Protein AF-A0A960XDC8-F1 (afdb_monomer)

Solvent-accessible surface area (backbone atoms only — not comparable to full-atom values): 13871 Å² total; per-residue (Å²): 135,48,80,51,28,36,31,81,52,97,73,32,36,38,40,36,30,74,63,72,7,51,26,44,49,61,55,52,46,96,77,74,38,64,46,63,70,54,50,52,53,30,51,76,70,75,43,71,51,66,46,49,52,28,21,52,54,41,16,50,57,20,8,63,24,40,80,65,72,31,38,77,59,70,96,60,79,81,59,72,50,31,42,71,43,93,60,97,61,42,81,52,66,44,45,34,33,42,70,54,60,67,77,67,45,57,63,44,65,75,66,34,52,43,61,28,37,32,39,38,25,83,44,72,44,52,71,68,58,50,50,54,51,40,67,76,44,50,53,44,78,46,52,64,28,38,27,30,49,43,80,90,46,55,70,58,48,38,51,51,27,69,73,31,56,47,50,36,25,35,60,88,68,90,79,74,55,29,60,28,32,48,42,36,46,61,65,42,78,83,72,94,73,70,98,40,52,62,31,38,27,55,87,81,49,56,68,70,39,39,40,48,27,53,49,52,26,59,76,71,70,48,53,49,35,46,55,54,91,70,77,84,48,73,52,34,9,74,26,40,47,69,66,62,72,72,53,73,68,42,77,107

Sequence (252 aa):
MRPLALADYPGGVLIQFDNGGFACCHPWPQFGQAPLDEQIACLKKGKLTPLLIRSLACAKIDGEAREKDQWLFKGKRLPKSYTLLETLDIEVEGDIKVKGDLQAINSFIKASRATKIRIDCNFSTSEQTLTTFLEQHQGNPKIAYIEDPIPYNSEKWLSLQQKYRIPFAVDWALGDAAPYRIVKPAREAIPMHSNQHLVVTHSLEHPLGRAFAAYEALKYGITDVGLSGLTLEPGTGLGFDETLSQLTWRPL

Foldseek 3Di:
DAWWWWFDDVQWIWTADPLRFIFTQHDDVVLPTDGRVVCVVCSVVVHHDLLNVLRVVRRVQQSVFVVVFHALCVVHDFFDAAAEDPDLDQADEEHYEYEDDLVVVLVSLVRHNYQAYEYEDVQVADPVSVLVSLVSQQLPNNYQAYENRHPDDLVVQLVSCVVRVHFYEYESDDDDSGLEYEDESSNDADDLDDSHQYEQEHPPTDLSSLLSSRSSCVVSVRNHYNSHPRDQADTTRSHCPVVVVPTDIDTD

Secondary structure (DSSP, 8-state):
--EEEEEEETTEEEEEETTS-EEEE---GGGTPPPHHHHHHHHHTT---HHHHHHHHHHHHHHHHHTTT-BTTTT--PPPBPEEESS--TT--EEEEEES-HHHHHHHHHH--EEEEEEE-TT-S-HHHHHHHHHHTTT-TTEEEEES-SS--HHHHHHHHHHH---EEESSS--SSSSEEEE-TTTSPPPSS-SSEEEEE--S--HHHHHHHHHHHHHTT---EE-TT--PPPSSBTS-HHHHHTS-PEE-

Nearest PDB structures (foldseek):
  3caw-assembly1_A  TM=8.413E-01  e=4.149E-18  Bdellovibrio bacteriovorus HD100
  1bkh-assembly1_A  TM=7.179E-01  e=4.511E-09  Pseudomonas putida
  3i4k-assembly2_D  TM=7.004E-01  e=6.109E-09  Corynebacterium glutamicum
  3muc-assembly1_A  TM=6.855E-01  e=2.320E-08  Pseudomonas putida
  4u3c-assembly3_E  TM=5.443E-01  e=4.903E+00  Mycobacterium tuberculosis CDC1551

Radius of gyration: 19.39 Å; Cα contacts (8 Å, |Δi|>4): 505; chains: 1; bounding box: 49×32×53 Å

Structure (mmCIF, N/CA/C/O backbone):
data_AF-A0A960XDC8-F1
#
_entry.id   AF-A0A960XDC8-F1
#
loop_
_atom_site.group_PDB
_atom_site.id
_atom_site.type_symbol
_atom_site.label_atom_id
_atom_site.label_alt_id
_atom_site.label_comp_id
_atom_site.label_asym_id
_atom_site.label_entity_id
_atom_site.label_seq_id
_atom_site.pdbx_PDB_ins_code
_atom_site.Cartn_x
_atom_site.Cartn_y
_atom_site.Cartn_z
_atom_site.occupancy
_atom_site.B_iso_or_equiv
_atom_site.auth_seq_id
_atom_site.auth_comp_id
_atom_site.auth_asym_id
_atom_site.auth_atom_id
_atom_site.pdbx_PDB_model_num
ATOM 1 N N . MET A 1 1 ? 19.549 -8.652 -15.149 1.00 91.25 1 MET A N 1
ATOM 2 C CA . MET A 1 1 ? 18.485 -7.711 -15.531 1.00 91.25 1 MET A CA 1
ATOM 3 C C . MET A 1 1 ? 19.002 -6.314 -15.288 1.00 91.25 1 MET A C 1
ATOM 5 O O . MET A 1 1 ? 19.367 -6.002 -14.157 1.00 91.25 1 MET A O 1
ATOM 9 N N . ARG A 1 2 ? 19.154 -5.540 -16.358 1.00 94.50 2 ARG A N 1
ATOM 10 C CA . ARG A 1 2 ? 19.725 -4.192 -16.340 1.00 94.50 2 ARG A CA 1
ATOM 11 C C . ARG A 1 2 ? 18.631 -3.173 -16.659 1.00 94.50 2 ARG A C 1
ATOM 13 O O . ARG A 1 2 ? 17.835 -3.432 -17.561 1.00 94.50 2 ARG A O 1
ATOM 20 N N . PRO A 1 3 ? 18.571 -2.042 -15.941 1.00 97.00 3 PRO A N 1
ATOM 21 C CA . PRO A 1 3 ? 17.685 -0.946 -16.310 1.00 97.00 3 PRO A CA 1
ATOM 22 C C . PRO A 1 3 ? 18.174 -0.294 -17.614 1.00 97.00 3 PRO A C 1
ATOM 24 O O . PRO A 1 3 ? 19.378 -0.144 -17.818 1.00 97.00 3 PRO A O 1
ATOM 27 N N . LEU A 1 4 ? 17.242 0.070 -18.492 1.00 97.56 4 LEU A N 1
ATOM 28 C CA . LEU A 1 4 ? 17.505 0.648 -19.814 1.00 97.56 4 LEU A CA 1
ATOM 29 C C . LEU A 1 4 ? 17.107 2.121 -19.890 1.00 97.56 4 LEU A C 1
ATOM 31 O O . LEU A 1 4 ? 17.876 2.952 -20.371 1.00 97.56 4 LEU A O 1
ATOM 35 N N . ALA A 1 5 ? 15.902 2.436 -19.424 1.00 98.25 5 ALA A N 1
ATOM 36 C CA . ALA A 1 5 ? 15.324 3.762 -19.553 1.00 98.25 5 ALA A CA 1
ATOM 37 C C . ALA A 1 5 ? 14.395 4.083 -18.383 1.00 98.25 5 ALA A C 1
ATOM 39 O O . ALA A 1 5 ? 13.897 3.190 -17.690 1.00 98.25 5 ALA A O 1
ATOM 40 N N . LEU A 1 6 ? 14.167 5.378 -18.186 1.00 98.56 6 LEU A N 1
ATOM 41 C CA . LEU A 1 6 ? 13.252 5.929 -17.200 1.00 98.56 6 LEU A CA 1
ATOM 42 C C . LEU A 1 6 ? 12.152 6.734 -17.890 1.00 98.56 6 LEU A C 1
ATOM 44 O O . LEU A 1 6 ? 12.418 7.405 -18.884 1.00 98.56 6 LEU A O 1
ATOM 48 N N . ALA A 1 7 ? 10.951 6.716 -17.327 1.00 98.50 7 ALA A N 1
ATOM 49 C CA . ALA A 1 7 ? 9.892 7.664 -17.658 1.00 98.50 7 ALA A CA 1
ATOM 50 C C . ALA A 1 7 ? 9.428 8.340 -16.365 1.00 98.50 7 ALA A C 1
ATOM 52 O O . ALA A 1 7 ? 9.042 7.666 -15.406 1.00 98.50 7 ALA A O 1
ATOM 53 N N . ASP A 1 8 ? 9.527 9.665 -16.316 1.00 97.56 8 ASP A N 1
ATOM 54 C CA . ASP A 1 8 ? 9.184 10.444 -15.129 1.00 97.56 8 ASP A CA 1
ATOM 55 C C . ASP A 1 8 ? 7.660 10.596 -15.000 1.00 97.56 8 ASP A C 1
ATOM 57 O O . ASP A 1 8 ? 6.941 10.737 -15.989 1.00 97.56 8 ASP A O 1
ATOM 61 N N . TYR A 1 9 ? 7.163 10.594 -13.766 1.00 96.62 9 TYR A N 1
ATOM 62 C CA . TYR A 1 9 ? 5.781 10.942 -13.439 1.00 96.62 9 TYR A CA 1
ATOM 63 C C . TYR A 1 9 ? 5.741 11.642 -12.067 1.00 96.62 9 TYR A C 1
ATOM 65 O O . TYR A 1 9 ? 6.745 11.646 -11.348 1.00 96.62 9 TYR A O 1
ATOM 73 N N . PRO A 1 10 ? 4.615 12.257 -11.657 1.00 95.75 10 PRO A N 1
ATOM 74 C CA . PRO A 1 10 ? 4.546 12.954 -10.374 1.00 95.75 10 PRO A CA 1
ATOM 75 C C . PRO A 1 10 ? 4.980 12.073 -9.186 1.00 95.75 10 PRO A C 1
ATOM 77 O O . PRO A 1 10 ? 4.338 11.075 -8.862 1.00 95.75 10 PRO A O 1
ATOM 80 N N . GLY A 1 11 ? 6.085 12.456 -8.538 1.00 94.31 11 GLY A N 1
ATOM 81 C CA . GLY A 1 11 ? 6.633 11.801 -7.345 1.00 94.31 11 GLY A CA 1
ATOM 82 C C . GLY A 1 11 ? 7.493 10.552 -7.588 1.00 94.31 11 GLY A C 1
ATOM 83 O O . GLY A 1 11 ? 8.012 9.993 -6.625 1.00 94.31 11 GLY A O 1
ATOM 84 N N . GLY A 1 12 ? 7.696 10.103 -8.832 1.00 97.44 12 GLY A N 1
ATOM 85 C CA . GLY A 1 12 ? 8.501 8.906 -9.084 1.00 97.44 12 GLY A CA 1
ATOM 86 C C . GLY A 1 12 ? 8.921 8.696 -10.534 1.00 97.44 12 GLY A C 1
ATOM 87 O O . GLY A 1 12 ? 8.755 9.559 -11.392 1.00 97.44 12 GLY A O 1
ATOM 88 N N . VAL A 1 13 ? 9.480 7.515 -10.796 1.00 98.31 13 VAL A N 1
ATOM 89 C CA . VAL A 1 13 ? 9.867 7.074 -12.144 1.00 98.31 13 VAL A CA 1
ATOM 90 C C . VAL A 1 13 ? 9.366 5.668 -12.431 1.00 98.31 13 VAL A C 1
ATOM 92 O O . VAL A 1 13 ? 9.322 4.806 -11.544 1.00 98.31 13 VAL A O 1
ATOM 95 N N . LEU A 1 14 ? 8.976 5.432 -13.678 1.00 98.69 14 LEU A N 1
ATOM 96 C CA . LEU A 1 14 ? 8.910 4.091 -14.233 1.00 98.69 14 LEU A CA 1
ATOM 97 C C . LEU A 1 14 ? 10.286 3.707 -14.762 1.00 98.69 14 LEU A C 1
ATOM 99 O O . LEU A 1 14 ? 11.035 4.555 -15.242 1.00 98.69 14 LEU A O 1
ATOM 103 N N . ILE A 1 15 ? 10.612 2.426 -14.662 1.00 98.62 15 ILE A N 1
ATOM 104 C CA . ILE A 1 15 ? 11.892 1.862 -15.075 1.00 98.62 15 ILE A CA 1
ATOM 105 C C . ILE A 1 15 ? 11.601 0.750 -16.075 1.00 98.62 15 ILE A C 1
ATOM 107 O O . ILE A 1 15 ? 10.869 -0.185 -15.750 1.00 98.62 15 ILE A O 1
ATOM 111 N N . GLN A 1 16 ? 12.194 0.843 -17.261 1.00 98.56 16 GLN A N 1
ATOM 112 C CA . GLN A 1 16 ? 12.211 -0.226 -18.255 1.00 98.56 16 GLN A CA 1
ATOM 113 C C . GLN A 1 16 ? 13.488 -1.054 -18.087 1.00 98.56 16 GLN A C 1
ATOM 115 O O . GLN A 1 16 ? 14.575 -0.490 -17.946 1.00 98.56 16 GLN A O 1
ATOM 120 N N . PHE A 1 17 ? 13.374 -2.380 -18.126 1.00 98.25 17 PHE A N 1
ATOM 121 C CA . PHE A 1 17 ? 14.494 -3.313 -18.003 1.00 98.25 17 PHE A CA 1
ATOM 122 C C . PHE A 1 17 ? 14.736 -4.108 -19.292 1.00 98.25 17 PHE A C 1
ATOM 124 O O . PHE A 1 17 ? 13.864 -4.243 -20.147 1.00 98.25 17 PHE A O 1
ATOM 131 N N . ASP A 1 18 ? 15.944 -4.658 -19.423 1.00 97.00 18 ASP A N 1
ATOM 132 C CA . ASP A 1 18 ? 16.400 -5.394 -20.610 1.00 97.00 18 ASP A CA 1
ATOM 133 C C . ASP A 1 18 ? 15.689 -6.727 -20.881 1.00 97.00 18 ASP A C 1
ATOM 135 O O . ASP A 1 18 ? 15.787 -7.247 -21.987 1.00 97.00 18 ASP A O 1
ATOM 139 N N . ASN A 1 19 ? 14.925 -7.249 -19.921 1.00 97.06 19 ASN A N 1
ATOM 140 C CA . ASN A 1 19 ? 14.029 -8.392 -20.114 1.00 97.06 19 ASN A CA 1
ATOM 141 C C . ASN A 1 19 ? 12.634 -7.989 -20.638 1.00 97.06 19 ASN A C 1
ATOM 143 O O . ASN A 1 19 ? 11.715 -8.800 -20.590 1.00 97.06 19 ASN A O 1
ATOM 147 N N . GLY A 1 20 ? 12.441 -6.727 -21.034 1.00 97.38 20 GLY A N 1
ATOM 148 C CA . GLY A 1 20 ? 11.145 -6.186 -21.450 1.00 97.38 20 GLY A CA 1
ATOM 149 C C . GLY A 1 20 ? 10.196 -5.849 -20.296 1.00 97.38 20 GLY A C 1
ATOM 150 O O . GLY A 1 20 ? 9.093 -5.379 -20.549 1.00 97.38 20 GLY A O 1
ATOM 151 N N . GLY A 1 21 ? 10.604 -6.072 -19.044 1.00 98.44 21 GLY A N 1
ATOM 152 C CA . GLY A 1 21 ? 9.791 -5.782 -17.870 1.00 98.44 21 GLY A CA 1
ATOM 153 C C . GLY A 1 21 ? 9.827 -4.316 -17.451 1.00 98.44 21 GLY A C 1
ATOM 154 O O . GLY A 1 21 ? 10.843 -3.630 -17.594 1.00 98.44 21 GLY A O 1
ATOM 155 N N . PHE A 1 22 ? 8.728 -3.860 -16.860 1.00 98.69 22 PHE A N 1
ATOM 156 C CA . PHE A 1 22 ? 8.565 -2.518 -16.322 1.00 98.69 22 PHE A CA 1
ATOM 157 C C . PHE A 1 22 ? 8.324 -2.559 -14.818 1.00 98.69 22 PHE A C 1
ATOM 159 O O . PHE A 1 22 ? 7.708 -3.480 -14.281 1.00 98.69 22 PHE A O 1
ATOM 166 N N . ALA A 1 23 ? 8.776 -1.522 -14.122 1.00 98.44 23 ALA A N 1
ATOM 167 C CA . ALA A 1 23 ? 8.465 -1.342 -12.715 1.00 98.44 23 ALA A CA 1
ATOM 168 C C . ALA A 1 23 ? 8.315 0.123 -12.337 1.00 98.44 23 ALA A C 1
ATOM 170 O O . ALA A 1 23 ? 8.770 1.026 -13.030 1.00 98.44 23 ALA A O 1
ATOM 171 N N . CYS A 1 24 ? 7.700 0.334 -11.182 1.00 97.94 24 CYS A N 1
ATOM 172 C CA . CYS A 1 24 ? 7.528 1.635 -10.566 1.00 97.94 24 CYS A CA 1
ATOM 173 C C . CYS A 1 24 ? 8.519 1.822 -9.408 1.00 97.94 24 CYS A C 1
ATOM 175 O O . CYS A 1 24 ? 8.724 0.904 -8.610 1.00 97.94 24 CYS A O 1
ATOM 177 N N . CYS A 1 25 ? 9.093 3.019 -9.294 1.00 98.06 25 CYS A N 1
ATOM 178 C CA . CYS A 1 25 ? 9.860 3.483 -8.141 1.00 98.06 25 CYS A CA 1
ATOM 179 C C . CYS A 1 25 ? 9.283 4.829 -7.668 1.00 98.06 25 CYS A C 1
ATOM 181 O O . CYS A 1 25 ? 9.450 5.846 -8.340 1.00 98.06 25 CYS A O 1
ATOM 183 N N . HIS A 1 26 ? 8.594 4.822 -6.522 1.00 97.94 26 HIS A N 1
ATOM 184 C CA . HIS A 1 26 ? 7.962 5.996 -5.905 1.00 97.94 26 HIS A CA 1
ATOM 185 C C . HIS A 1 26 ? 8.403 6.113 -4.439 1.00 97.94 26 HIS A C 1
ATOM 187 O O . HIS A 1 26 ? 7.861 5.409 -3.583 1.00 97.94 26 HIS A O 1
ATOM 193 N N . PRO A 1 27 ? 9.433 6.912 -4.129 1.00 97.19 27 PRO A N 1
ATOM 194 C CA . PRO A 1 27 ? 9.908 7.051 -2.762 1.00 97.19 27 PRO A CA 1
ATOM 195 C C . PRO A 1 27 ? 9.039 8.010 -1.945 1.00 97.19 27 PRO A C 1
ATOM 197 O O . PRO A 1 27 ? 8.526 9.002 -2.454 1.00 97.19 27 PRO A O 1
ATOM 200 N N . TRP A 1 28 ? 8.987 7.765 -0.639 1.00 94.38 28 TRP A N 1
ATOM 201 C CA . TRP A 1 28 ? 8.399 8.644 0.365 1.00 94.38 28 TRP A CA 1
ATOM 202 C C . TRP A 1 28 ? 9.435 9.041 1.428 1.00 94.38 28 TRP A C 1
ATOM 204 O O . TRP A 1 28 ? 9.545 8.382 2.471 1.00 94.38 28 TRP A O 1
ATOM 214 N N . PRO A 1 29 ? 10.223 10.108 1.192 1.00 94.56 29 PRO A N 1
ATOM 215 C CA . PRO A 1 29 ? 11.313 10.499 2.086 1.00 94.56 29 PRO A CA 1
ATOM 216 C C . PRO A 1 29 ? 10.875 10.869 3.499 1.00 94.56 29 PRO A C 1
ATOM 218 O O . PRO A 1 29 ? 11.615 10.627 4.450 1.00 94.56 29 PRO A O 1
ATOM 221 N N . GLN A 1 30 ? 9.653 11.381 3.666 1.00 89.12 30 GLN A N 1
ATOM 222 C CA . GLN A 1 30 ? 9.106 11.710 4.984 1.00 89.12 30 GLN A CA 1
ATOM 223 C C . GLN A 1 30 ? 8.950 10.488 5.904 1.00 89.12 30 GLN A C 1
ATOM 225 O O . GLN A 1 30 ? 8.806 10.650 7.110 1.00 89.12 30 GLN A O 1
ATOM 230 N N . PHE A 1 31 ? 9.012 9.275 5.348 1.00 86.06 31 PHE A N 1
ATOM 231 C CA . PHE A 1 31 ? 9.011 8.020 6.098 1.00 86.06 31 PHE A CA 1
ATOM 232 C C . PHE A 1 31 ? 10.380 7.315 6.071 1.00 86.06 31 PHE A C 1
ATOM 234 O O . PHE A 1 31 ? 10.468 6.102 6.249 1.00 86.06 31 PHE A O 1
ATOM 241 N N . GLY A 1 32 ? 11.462 8.061 5.819 1.00 89.88 32 GLY A N 1
ATOM 242 C CA . GLY A 1 32 ? 12.842 7.571 5.907 1.00 89.88 32 GLY A CA 1
ATOM 243 C C . GLY A 1 32 ? 13.365 6.844 4.666 1.00 89.88 32 GLY A C 1
ATOM 244 O O . GLY A 1 32 ? 14.446 6.260 4.712 1.00 89.88 32 GLY A O 1
ATOM 245 N N . GLN A 1 33 ? 12.633 6.859 3.548 1.00 93.12 33 GLN A N 1
ATOM 246 C CA . GLN A 1 33 ? 13.137 6.319 2.283 1.00 93.12 33 GLN A CA 1
ATOM 247 C C . GLN A 1 33 ? 14.114 7.292 1.608 1.00 93.12 33 GLN A C 1
ATOM 249 O O . GLN A 1 33 ? 13.967 8.507 1.710 1.00 93.12 33 GLN A O 1
ATOM 254 N N . ALA A 1 34 ? 15.082 6.765 0.855 1.00 96.62 34 ALA A N 1
ATOM 255 C CA . ALA A 1 34 ? 15.963 7.605 0.048 1.00 96.62 34 ALA A CA 1
ATOM 256 C C . ALA A 1 34 ? 15.153 8.398 -1.008 1.00 96.62 34 ALA A C 1
ATOM 258 O O . ALA A 1 34 ? 14.268 7.808 -1.646 1.00 96.62 34 ALA A O 1
ATOM 259 N N . PRO A 1 35 ? 15.438 9.700 -1.211 1.00 97.88 35 PRO A N 1
ATOM 260 C CA . PRO A 1 35 ? 14.757 10.543 -2.193 1.00 97.88 35 PRO A CA 1
ATOM 261 C C . PRO A 1 35 ? 14.992 10.068 -3.628 1.00 97.88 35 PRO A C 1
ATOM 263 O O . PRO A 1 35 ? 15.944 9.343 -3.908 1.00 97.88 35 PRO A O 1
ATOM 266 N N . LEU A 1 36 ? 14.126 10.491 -4.555 1.00 97.88 36 LEU A N 1
ATOM 267 C CA . LEU A 1 36 ? 14.111 10.000 -5.939 1.00 97.88 36 LEU A CA 1
ATOM 268 C C . LEU A 1 36 ? 15.460 10.141 -6.654 1.00 97.88 36 LEU A C 1
ATOM 270 O O . LEU A 1 36 ? 15.908 9.190 -7.294 1.00 97.88 36 LEU A O 1
ATOM 274 N N . ASP A 1 37 ? 16.144 11.270 -6.488 1.00 97.81 37 ASP A N 1
ATOM 275 C CA . ASP A 1 37 ? 17.460 11.488 -7.097 1.00 97.81 37 ASP A CA 1
ATOM 276 C C . ASP A 1 37 ? 18.509 10.497 -6.578 1.00 97.81 37 ASP A C 1
ATOM 278 O O . ASP A 1 37 ? 19.339 10.002 -7.342 1.00 97.81 37 ASP A O 1
ATOM 282 N N . GLU A 1 38 ? 18.439 10.138 -5.294 1.00 98.25 38 GLU A N 1
ATOM 283 C CA . GLU A 1 38 ? 19.305 9.119 -4.706 1.00 98.25 38 GLU A CA 1
ATOM 284 C C . GLU A 1 38 ? 18.941 7.717 -5.211 1.00 98.25 38 GLU A C 1
ATOM 286 O O . GLU A 1 38 ? 19.842 6.943 -5.540 1.00 98.25 38 GLU A O 1
ATOM 291 N N . GLN A 1 39 ? 17.647 7.402 -5.364 1.00 98.19 39 GLN A N 1
ATOM 292 C CA . GLN A 1 39 ? 17.199 6.150 -5.992 1.00 98.19 39 GLN A CA 1
ATOM 293 C C . GLN A 1 39 ? 17.801 6.013 -7.398 1.00 98.19 39 GLN A C 1
ATOM 295 O O . GLN A 1 39 ? 18.441 5.010 -7.718 1.00 98.19 39 GLN A O 1
ATOM 300 N N . ILE A 1 40 ? 17.669 7.049 -8.229 1.00 98.06 40 ILE A N 1
ATOM 301 C CA . ILE A 1 40 ? 18.192 7.065 -9.601 1.00 98.06 40 ILE A CA 1
ATOM 302 C C . ILE A 1 40 ? 19.725 6.976 -9.603 1.00 98.06 40 ILE A C 1
ATOM 304 O O . ILE A 1 40 ? 20.300 6.226 -10.396 1.00 98.06 40 ILE A O 1
ATOM 308 N N . ALA A 1 41 ? 20.408 7.695 -8.709 1.00 97.81 41 ALA A N 1
ATOM 309 C CA . ALA A 1 41 ? 21.865 7.645 -8.596 1.00 97.81 41 ALA A CA 1
ATOM 310 C C . ALA A 1 41 ? 22.378 6.262 -8.164 1.00 97.81 41 ALA A C 1
ATOM 312 O O . ALA A 1 41 ? 23.397 5.797 -8.685 1.00 97.81 41 ALA A O 1
ATOM 313 N N . CYS A 1 42 ? 21.682 5.592 -7.243 1.00 97.69 42 CYS A N 1
ATOM 314 C CA . CYS A 1 42 ? 21.945 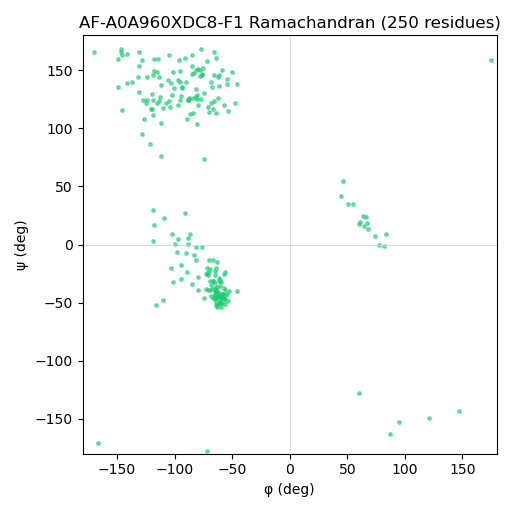4.202 -6.881 1.00 97.69 42 CYS A CA 1
ATOM 315 C C . CYS A 1 42 ? 21.767 3.282 -8.087 1.00 97.69 42 CYS A C 1
ATOM 317 O O . CYS A 1 42 ? 22.698 2.546 -8.425 1.00 97.69 42 CYS A O 1
ATOM 319 N N . LEU A 1 43 ? 20.637 3.401 -8.787 1.00 96.38 43 LEU A N 1
ATOM 320 C CA . LEU A 1 43 ? 20.316 2.583 -9.952 1.00 96.38 43 LEU A CA 1
ATOM 321 C C . LEU A 1 43 ? 21.385 2.703 -11.055 1.00 96.38 43 LEU A C 1
ATOM 323 O O . LEU A 1 43 ? 21.880 1.682 -11.531 1.00 96.38 43 LEU A O 1
ATOM 327 N N . LYS A 1 44 ? 21.826 3.927 -11.390 1.00 95.88 44 LYS A N 1
ATOM 328 C CA . LYS A 1 44 ? 22.917 4.186 -12.359 1.00 95.88 44 LYS A CA 1
ATOM 329 C C . LYS A 1 44 ? 24.248 3.543 -11.958 1.00 95.88 44 LYS A C 1
ATOM 331 O O . LYS A 1 44 ? 25.034 3.154 -12.814 1.00 95.88 44 LYS A O 1
ATOM 336 N N . LYS A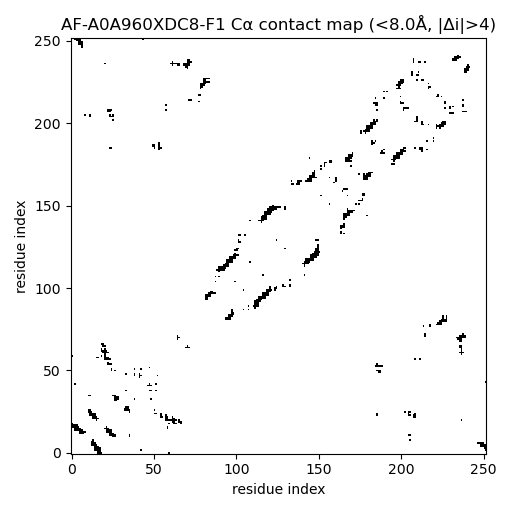 1 45 ? 24.514 3.432 -10.654 1.00 96.25 45 LYS A N 1
ATOM 337 C CA . LYS A 1 45 ? 25.734 2.822 -10.099 1.00 96.25 45 LYS A CA 1
ATOM 338 C C . LYS A 1 45 ? 25.605 1.309 -9.888 1.00 96.25 45 LYS A C 1
ATOM 340 O O . LYS A 1 45 ? 26.496 0.713 -9.286 1.00 96.25 45 LYS A O 1
ATOM 345 N N . GLY A 1 46 ? 24.497 0.693 -10.313 1.00 94.88 46 GLY A N 1
ATOM 346 C CA . GLY A 1 46 ? 24.215 -0.723 -10.063 1.00 94.88 46 GLY A CA 1
ATOM 347 C C . GLY A 1 46 ? 23.967 -1.053 -8.586 1.00 94.88 46 GLY A C 1
ATOM 348 O O . GLY A 1 46 ? 24.072 -2.212 -8.192 1.00 94.88 46 GLY A O 1
ATOM 349 N N . LYS A 1 47 ? 23.658 -0.050 -7.756 1.00 96.62 47 LYS A N 1
ATOM 350 C CA . LYS A 1 47 ? 23.298 -0.221 -6.345 1.00 96.62 47 LYS A CA 1
ATOM 351 C C . LYS A 1 47 ? 21.781 -0.268 -6.204 1.00 96.62 47 LYS A C 1
ATOM 353 O O . LYS A 1 47 ? 21.070 0.506 -6.839 1.00 96.62 47 LYS A O 1
ATOM 358 N N . LEU A 1 48 ? 21.288 -1.146 -5.336 1.00 95.94 48 LEU A N 1
ATOM 359 C CA . LEU A 1 48 ? 19.859 -1.296 -5.077 1.00 95.94 48 LEU A CA 1
ATOM 360 C C . LEU A 1 48 ? 19.539 -0.862 -3.648 1.00 95.94 48 LEU A C 1
ATOM 362 O O . LEU A 1 48 ? 20.093 -1.391 -2.687 1.00 95.94 48 LEU A O 1
ATOM 366 N N . THR A 1 49 ? 18.628 0.097 -3.518 1.00 97.06 49 THR A N 1
ATOM 367 C CA . THR A 1 49 ? 17.943 0.397 -2.256 1.00 97.06 49 THR A CA 1
ATOM 368 C C . THR A 1 49 ? 16.847 -0.652 -2.005 1.00 97.06 49 THR A C 1
ATOM 370 O O . THR A 1 49 ? 16.471 -1.368 -2.939 1.00 97.06 49 THR A O 1
ATOM 373 N N . PRO A 1 50 ? 16.254 -0.725 -0.799 1.00 95.50 50 PRO A N 1
ATOM 374 C CA . PRO A 1 50 ? 15.105 -1.600 -0.550 1.00 95.50 50 PRO A CA 1
ATOM 375 C C . PRO A 1 50 ? 13.946 -1.402 -1.542 1.00 95.50 50 PRO A C 1
ATOM 377 O O . PRO A 1 50 ? 13.382 -2.378 -2.032 1.00 95.50 50 PRO A O 1
ATOM 380 N N . LEU A 1 51 ? 13.648 -0.150 -1.910 1.00 97.19 51 LEU A N 1
ATOM 381 C CA . LEU A 1 51 ? 12.621 0.175 -2.905 1.00 97.19 51 LEU A CA 1
ATOM 382 C C . LEU A 1 51 ? 12.995 -0.365 -4.295 1.00 97.19 51 LEU A C 1
ATOM 384 O O . LEU A 1 51 ? 12.186 -1.032 -4.936 1.00 97.19 51 LEU A O 1
ATOM 388 N N . LEU A 1 52 ? 14.243 -0.169 -4.735 1.00 97.88 52 LEU A N 1
ATOM 389 C CA . LEU A 1 52 ? 14.708 -0.677 -6.031 1.00 97.88 52 LEU A CA 1
ATOM 390 C C . LEU A 1 52 ? 14.758 -2.207 -6.091 1.00 97.88 52 LEU A C 1
ATOM 392 O O . LEU A 1 52 ? 14.517 -2.776 -7.154 1.00 97.88 52 LEU A O 1
ATOM 396 N N . ILE A 1 53 ? 15.026 -2.889 -4.971 1.00 97.88 53 ILE A N 1
ATOM 397 C CA . ILE A 1 53 ? 14.929 -4.356 -4.890 1.00 97.88 53 ILE A CA 1
ATOM 398 C C . ILE A 1 53 ? 13.503 -4.808 -5.235 1.00 97.88 53 ILE A C 1
ATOM 400 O O . ILE A 1 53 ? 13.319 -5.771 -5.983 1.00 97.88 53 ILE A O 1
ATOM 404 N N . ARG A 1 54 ? 12.484 -4.103 -4.731 1.00 97.94 54 ARG A N 1
ATOM 405 C CA . ARG A 1 54 ? 11.081 -4.403 -5.043 1.00 97.94 54 ARG A CA 1
ATOM 406 C C . ARG A 1 54 ? 10.696 -4.013 -6.463 1.00 97.94 54 ARG A C 1
ATOM 408 O O . ARG A 1 54 ? 10.012 -4.800 -7.117 1.00 97.94 54 ARG A O 1
ATOM 415 N N . SER A 1 55 ? 11.189 -2.888 -6.981 1.00 98.31 55 SER A N 1
ATOM 416 C CA . SER A 1 55 ? 11.016 -2.537 -8.396 1.00 98.31 55 SER A CA 1
ATOM 417 C C . SER A 1 55 ? 11.608 -3.617 -9.310 1.00 98.31 55 SER A C 1
ATOM 419 O O . SER A 1 55 ? 10.959 -4.038 -10.260 1.00 98.31 55 SER A O 1
ATOM 421 N N . LEU A 1 56 ? 12.788 -4.156 -8.993 1.00 98.19 56 LEU A N 1
ATOM 422 C CA . LEU A 1 56 ? 13.391 -5.246 -9.763 1.00 98.19 56 LEU A CA 1
ATOM 423 C C . LEU A 1 56 ? 12.552 -6.534 -9.713 1.00 98.19 56 LEU A C 1
ATOM 425 O O . LEU A 1 56 ? 12.399 -7.212 -10.727 1.00 98.19 56 LEU A O 1
ATOM 429 N N . ALA A 1 57 ? 11.983 -6.873 -8.551 1.00 98.31 57 ALA A N 1
ATOM 430 C CA . ALA A 1 57 ? 11.087 -8.024 -8.424 1.00 98.31 57 ALA A CA 1
ATOM 431 C C . ALA A 1 57 ? 9.816 -7.863 -9.278 1.00 98.31 57 ALA A C 1
ATOM 433 O O . ALA A 1 57 ? 9.394 -8.819 -9.930 1.00 98.31 57 ALA A O 1
ATOM 434 N N . CYS A 1 58 ? 9.250 -6.653 -9.310 1.00 98.56 58 CYS A N 1
ATOM 435 C CA . CYS A 1 58 ? 8.129 -6.292 -10.175 1.00 98.56 58 CYS A CA 1
ATOM 436 C C . CYS A 1 58 ? 8.486 -6.470 -11.658 1.00 98.56 58 CYS A C 1
ATOM 438 O O . CYS A 1 58 ? 7.831 -7.252 -12.345 1.00 98.56 58 CYS A O 1
ATOM 440 N N . ALA A 1 59 ? 9.581 -5.857 -12.120 1.00 98.62 59 ALA A N 1
ATOM 441 C CA . ALA A 1 59 ? 10.025 -5.951 -13.513 1.00 98.62 59 ALA A CA 1
ATOM 442 C C . ALA A 1 59 ? 10.355 -7.384 -13.943 1.00 98.62 59 ALA A C 1
ATOM 444 O O . ALA A 1 59 ? 10.160 -7.755 -15.099 1.00 98.62 59 ALA A O 1
ATOM 445 N N . LYS A 1 60 ? 10.837 -8.221 -13.020 1.00 98.56 60 LYS A N 1
ATOM 446 C CA . LYS A 1 60 ? 11.062 -9.637 -13.307 1.00 98.56 60 LYS A CA 1
ATOM 447 C C . LYS A 1 60 ? 9.763 -10.366 -13.622 1.00 98.56 60 LYS A C 1
ATOM 449 O O . LYS A 1 60 ? 9.678 -11.006 -14.663 1.00 98.56 60 LYS A O 1
ATOM 454 N N . ILE A 1 61 ? 8.768 -10.237 -12.751 1.00 98.56 61 ILE A N 1
ATOM 455 C CA . ILE A 1 61 ? 7.448 -10.850 -12.937 1.00 98.56 61 ILE A CA 1
ATOM 456 C C . ILE A 1 61 ? 6.770 -10.315 -14.202 1.00 98.56 61 ILE A C 1
ATOM 458 O O . ILE A 1 61 ? 6.217 -11.088 -14.980 1.00 98.56 61 ILE A O 1
ATOM 462 N N . ASP A 1 62 ? 6.825 -8.999 -14.403 1.00 98.88 62 ASP A N 1
ATOM 463 C CA . ASP A 1 62 ? 6.231 -8.333 -15.556 1.00 98.88 62 ASP A CA 1
ATOM 464 C C . ASP A 1 62 ? 6.894 -8.793 -16.864 1.00 98.88 62 ASP A C 1
ATOM 466 O O . ASP A 1 62 ? 6.207 -9.292 -17.751 1.00 98.88 62 ASP A O 1
ATOM 470 N N . GLY A 1 63 ? 8.227 -8.741 -16.954 1.00 98.69 63 GLY A N 1
ATOM 471 C CA . GLY A 1 63 ? 8.966 -9.149 -18.151 1.00 98.69 63 GLY A CA 1
ATOM 472 C C . GLY A 1 63 ? 8.821 -10.636 -18.487 1.00 98.69 63 GLY A C 1
ATOM 473 O O . GLY A 1 63 ? 8.585 -10.969 -19.642 1.00 98.69 63 GLY A O 1
ATOM 474 N N . GLU A 1 64 ? 8.861 -11.532 -17.491 1.00 98.62 64 GLU A N 1
ATOM 475 C CA . GLU A 1 64 ? 8.638 -12.977 -17.703 1.00 98.62 64 GLU A CA 1
ATOM 476 C C . GLU A 1 64 ? 7.250 -13.290 -18.282 1.00 98.62 64 GLU A C 1
ATOM 478 O O . GLU A 1 64 ? 7.072 -14.294 -18.974 1.00 98.62 64 GLU A O 1
ATOM 483 N N . ALA A 1 65 ? 6.246 -12.473 -17.962 1.00 98.56 65 ALA A N 1
ATOM 484 C CA . ALA A 1 65 ? 4.901 -12.618 -18.497 1.00 98.56 65 ALA A CA 1
ATOM 485 C C . ALA A 1 65 ? 4.748 -11.938 -19.866 1.00 98.56 65 ALA A C 1
ATOM 487 O O . ALA A 1 65 ? 4.053 -12.480 -20.725 1.00 98.56 65 ALA A O 1
ATOM 488 N N . ARG A 1 66 ? 5.438 -10.815 -20.107 1.00 98.50 66 ARG A N 1
ATOM 489 C CA . ARG A 1 66 ? 5.508 -10.167 -21.428 1.00 98.50 66 ARG A CA 1
ATOM 490 C C . ARG A 1 66 ? 6.177 -11.042 -22.475 1.00 98.50 66 ARG A C 1
ATOM 492 O O . ARG A 1 66 ? 5.636 -11.187 -23.558 1.00 98.50 66 ARG A O 1
ATOM 499 N N . GLU A 1 67 ? 7.277 -11.702 -22.125 1.00 98.25 67 GLU A N 1
ATOM 500 C CA . GLU A 1 67 ? 7.962 -12.665 -23.001 1.00 98.25 67 GLU A CA 1
ATOM 501 C C . GLU A 1 67 ? 7.041 -13.814 -23.459 1.00 98.25 67 GLU A C 1
ATOM 503 O O . GLU A 1 67 ? 7.256 -14.412 -24.509 1.00 98.25 67 GLU A O 1
ATOM 508 N N . LYS A 1 68 ? 5.999 -14.118 -22.678 1.00 98.12 68 LYS A N 1
ATOM 509 C CA . LYS A 1 68 ? 5.030 -15.192 -22.940 1.00 98.12 68 LYS A CA 1
ATOM 510 C C . LYS A 1 68 ? 3.700 -14.689 -23.508 1.00 98.12 68 LYS A C 1
ATOM 512 O O . LYS A 1 68 ? 2.739 -15.458 -23.519 1.00 98.12 68 LYS A O 1
ATOM 517 N N . ASP A 1 69 ? 3.606 -13.411 -23.881 1.00 97.81 69 ASP A N 1
ATOM 518 C CA . ASP A 1 69 ? 2.362 -12.752 -24.304 1.00 97.81 69 ASP A CA 1
ATOM 519 C C . ASP A 1 69 ? 1.197 -12.967 -23.314 1.00 97.81 69 ASP A C 1
ATOM 521 O O . ASP A 1 69 ? 0.025 -13.117 -23.677 1.00 97.81 69 ASP A O 1
ATOM 525 N N . GLN A 1 70 ? 1.519 -13.017 -22.018 1.00 98.06 70 GLN A N 1
ATOM 526 C CA . GLN A 1 70 ? 0.568 -13.336 -20.965 1.00 98.06 70 GLN A CA 1
ATOM 527 C C . GLN A 1 70 ? 0.172 -12.086 -20.183 1.00 98.06 70 GLN A C 1
ATOM 529 O O . GLN A 1 70 ? 0.999 -11.455 -19.530 1.00 98.06 70 GLN A O 1
ATOM 534 N N . TRP A 1 71 ? -1.130 -11.804 -20.133 1.00 98.25 71 TRP A N 1
ATOM 535 C CA . TRP A 1 71 ? -1.690 -10.878 -19.151 1.00 98.25 71 TRP A CA 1
ATOM 536 C C . TRP A 1 71 ? -1.858 -11.567 -17.794 1.00 98.25 71 TRP A C 1
ATOM 538 O O . TRP A 1 71 ? -2.614 -12.539 -17.672 1.00 98.25 71 TRP A O 1
ATOM 548 N N . LEU A 1 72 ? -1.202 -11.055 -16.753 1.00 98.25 72 LEU A N 1
ATOM 549 C CA . LEU A 1 72 ? -1.208 -11.661 -15.416 1.00 98.25 72 LEU A CA 1
ATOM 550 C C . LEU A 1 72 ? -2.597 -11.685 -14.754 1.00 98.25 72 LEU A C 1
ATOM 552 O O . LEU A 1 72 ? -2.848 -12.512 -13.876 1.00 98.25 72 LEU A O 1
ATOM 556 N N . PHE A 1 73 ? -3.519 -10.833 -15.209 1.00 97.75 73 PHE A N 1
ATOM 557 C CA . PHE A 1 73 ? -4.885 -10.745 -14.687 1.00 97.75 73 PHE A CA 1
ATOM 558 C C . PHE A 1 73 ? -5.929 -11.484 -15.535 1.00 97.75 73 PHE A C 1
ATOM 560 O O . PHE A 1 73 ? -7.107 -11.505 -15.171 1.00 97.75 73 PHE A O 1
ATOM 567 N N . LYS A 1 74 ? -5.531 -12.139 -16.637 1.00 96.38 74 LYS A N 1
ATOM 568 C CA . LYS A 1 74 ? -6.467 -12.874 -17.503 1.00 96.38 74 LYS A CA 1
ATOM 569 C C . LYS A 1 74 ? -7.229 -13.938 -16.709 1.00 96.38 74 LYS A C 1
ATOM 571 O O . LYS A 1 74 ? -6.637 -14.848 -16.132 1.00 96.38 74 LYS A O 1
ATOM 576 N N . GLY A 1 75 ? -8.559 -13.821 -16.693 1.00 94.31 75 GLY A N 1
ATOM 577 C CA . GLY A 1 75 ? -9.449 -14.748 -15.984 1.00 94.31 75 GLY A CA 1
ATOM 578 C C . GLY A 1 75 ? -9.337 -14.696 -14.455 1.00 94.31 75 GLY A C 1
ATOM 579 O O . GLY A 1 75 ? -9.832 -15.598 -13.780 1.00 94.31 75 GLY A O 1
ATOM 580 N N . LYS A 1 76 ? -8.679 -13.677 -13.889 1.00 94.50 76 LYS A N 1
ATOM 581 C CA . LYS A 1 76 ? -8.567 -13.483 -12.441 1.00 94.50 76 LYS A CA 1
ATOM 582 C C . LYS A 1 76 ? -9.626 -12.498 -11.965 1.00 94.50 76 LYS A C 1
ATOM 584 O O . LYS A 1 76 ? -9.906 -11.498 -12.617 1.00 94.50 76 LYS A O 1
ATOM 589 N N . ARG A 1 77 ? -10.187 -12.766 -10.788 1.00 92.62 77 ARG A N 1
ATOM 590 C CA . ARG A 1 77 ? -11.055 -11.826 -10.078 1.00 92.62 77 ARG A CA 1
ATOM 591 C C . ARG A 1 77 ? 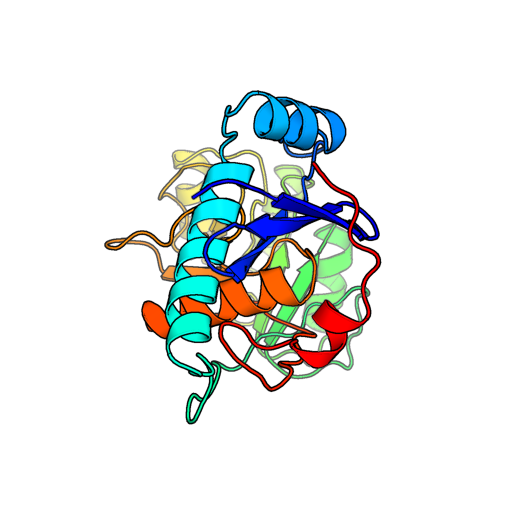-10.264 -11.219 -8.931 1.00 92.62 77 ARG A C 1
ATOM 593 O O . ARG A 1 77 ? -9.828 -11.954 -8.049 1.00 92.62 77 ARG A O 1
ATOM 600 N N . LEU A 1 78 ? -10.083 -9.901 -8.948 1.00 92.38 78 LEU A N 1
ATOM 601 C CA . LEU A 1 78 ? -9.455 -9.203 -7.831 1.00 92.38 78 LEU A CA 1
ATOM 602 C C . LEU A 1 78 ? -10.333 -9.287 -6.571 1.00 92.38 78 LEU A C 1
ATOM 604 O O . LEU A 1 78 ? -11.566 -9.255 -6.689 1.00 92.38 78 LEU A O 1
ATOM 608 N N . PRO A 1 79 ? -9.727 -9.370 -5.372 1.00 91.00 79 PRO A N 1
ATOM 609 C CA . PRO A 1 79 ? -10.466 -9.213 -4.130 1.00 91.00 79 PRO A CA 1
ATOM 610 C C . PRO A 1 79 ? -11.154 -7.845 -4.075 1.00 91.00 79 PRO A C 1
ATOM 612 O O . PRO A 1 79 ? -10.673 -6.863 -4.647 1.00 91.00 79 PRO A O 1
ATOM 615 N N . LYS A 1 80 ? -12.294 -7.776 -3.383 1.00 91.50 80 LYS A N 1
ATOM 616 C CA . LYS A 1 80 ? -13.003 -6.509 -3.187 1.00 91.50 80 LYS A CA 1
ATOM 617 C C . LYS A 1 80 ? -12.144 -5.602 -2.303 1.00 91.50 80 LYS A C 1
ATOM 619 O O . LYS A 1 80 ? -11.913 -5.926 -1.144 1.00 91.50 80 LYS A O 1
ATOM 624 N N . SER A 1 81 ? -11.711 -4.470 -2.849 1.00 94.06 81 SER A N 1
ATOM 625 C CA . SER A 1 81 ? -11.006 -3.445 -2.081 1.00 94.06 81 SER A CA 1
ATOM 626 C C . SER A 1 81 ? -11.970 -2.647 -1.209 1.00 94.06 81 SER A C 1
ATOM 628 O O . SER A 1 81 ? -13.097 -2.371 -1.627 1.00 94.06 81 SER A O 1
ATOM 630 N N . TYR A 1 82 ? -11.503 -2.211 -0.039 1.00 94.62 82 TYR A N 1
ATOM 631 C CA . TYR A 1 82 ? -12.138 -1.106 0.681 1.00 94.62 82 TYR A CA 1
ATOM 632 C C . TYR A 1 82 ? -11.868 0.232 -0.024 1.00 94.62 82 TYR A C 1
ATOM 634 O O . TYR A 1 82 ? -10.894 0.360 -0.775 1.00 94.62 82 TYR A O 1
ATOM 642 N N . THR A 1 83 ? -12.721 1.225 0.222 1.00 94.75 83 THR A N 1
ATOM 643 C CA . THR A 1 83 ? -12.608 2.576 -0.347 1.00 94.75 83 THR A CA 1
ATOM 644 C C . THR A 1 83 ? -11.730 3.453 0.544 1.00 94.75 83 THR A C 1
ATOM 646 O O . THR A 1 83 ? -12.009 3.602 1.732 1.00 94.75 83 THR A O 1
ATOM 649 N N . LEU A 1 84 ? -10.669 4.053 0.000 1.00 94.12 84 LEU A N 1
ATOM 650 C CA . LEU A 1 84 ? -9.939 5.117 0.692 1.00 94.12 84 LEU A CA 1
ATOM 651 C C . LEU A 1 84 ? -10.740 6.417 0.594 1.00 94.12 84 LEU A C 1
ATOM 653 O O . LEU A 1 84 ? -11.061 6.854 -0.508 1.00 94.12 84 LEU A O 1
ATOM 657 N N . LEU A 1 85 ? -11.030 7.034 1.734 1.00 93.88 85 LEU A N 1
ATOM 658 C CA . LEU A 1 85 ? -11.638 8.356 1.790 1.00 93.88 85 LEU A CA 1
ATOM 659 C C . LEU A 1 85 ? -10.560 9.428 1.944 1.00 93.88 85 LEU A C 1
ATOM 661 O O . LEU A 1 85 ? -9.764 9.387 2.884 1.00 93.88 85 LEU A O 1
ATOM 665 N N . GLU A 1 86 ? -10.557 10.396 1.030 1.00 88.12 86 GLU A N 1
ATOM 666 C CA . GLU A 1 86 ? -9.712 11.594 1.127 1.00 88.12 86 GLU A CA 1
ATOM 667 C C . GLU A 1 86 ? -10.308 12.635 2.083 1.00 88.12 86 GLU A C 1
ATOM 669 O O . GLU A 1 86 ? -9.579 13.388 2.727 1.00 88.12 86 GLU A O 1
ATOM 674 N N . THR A 1 87 ? -11.634 12.643 2.218 1.00 90.81 87 THR A N 1
ATOM 675 C CA . THR A 1 87 ? -12.399 13.497 3.131 1.00 90.81 87 THR A CA 1
ATOM 676 C C . THR A 1 87 ? -13.396 12.652 3.924 1.00 90.81 87 THR A C 1
ATOM 678 O O . THR A 1 87 ? -13.807 11.581 3.484 1.00 90.81 87 THR A O 1
ATOM 681 N N . LEU A 1 88 ? -13.783 13.107 5.119 1.00 92.56 88 LEU A N 1
ATOM 682 C CA . LEU A 1 88 ? -14.732 12.391 5.981 1.00 92.56 88 LEU A CA 1
ATOM 683 C C . LEU A 1 88 ? -16.174 12.517 5.453 1.00 92.56 88 LEU A C 1
ATOM 685 O O . LEU A 1 88 ? -16.987 13.250 6.013 1.00 92.56 88 LEU A O 1
ATOM 689 N N . ASP A 1 89 ? -16.478 11.801 4.373 1.00 92.81 89 ASP A N 1
ATOM 690 C CA . ASP A 1 89 ? -17.812 11.717 3.776 1.00 92.81 89 ASP A CA 1
ATOM 691 C C . ASP A 1 89 ? -18.649 10.616 4.443 1.00 92.81 89 ASP A C 1
ATOM 693 O O . ASP A 1 89 ? -18.350 9.420 4.349 1.00 92.81 89 ASP A O 1
ATOM 697 N N . ILE A 1 90 ? -19.698 11.032 5.155 1.00 93.19 90 ILE A N 1
ATOM 698 C CA . ILE A 1 90 ? -20.570 10.134 5.916 1.00 93.19 90 ILE A CA 1
ATOM 699 C C . ILE A 1 90 ? -21.474 9.278 5.025 1.00 93.19 90 ILE A C 1
ATOM 701 O O . ILE A 1 90 ? -21.935 8.235 5.493 1.00 93.19 90 ILE A O 1
ATOM 705 N N . GLU A 1 91 ? -21.705 9.676 3.771 1.00 95.50 91 GLU A N 1
ATOM 706 C CA . GLU A 1 91 ? -22.641 8.992 2.875 1.00 95.50 91 GLU A CA 1
ATOM 707 C C . GLU A 1 91 ? -22.032 7.755 2.204 1.00 95.50 91 GLU A C 1
ATOM 709 O O . GLU A 1 91 ? -22.764 6.923 1.666 1.00 95.50 91 GLU A O 1
ATOM 714 N N . VAL A 1 92 ? -20.707 7.581 2.266 1.00 93.81 92 VAL A N 1
ATOM 715 C CA . VAL A 1 92 ? -20.048 6.414 1.671 1.00 93.81 92 VAL A CA 1
ATOM 716 C C . VAL A 1 92 ? -20.407 5.137 2.433 1.00 93.81 92 VAL A C 1
ATOM 718 O O . VAL A 1 92 ? -20.135 4.987 3.627 1.00 93.81 92 VAL A O 1
ATOM 721 N N . GLU A 1 93 ? -20.990 4.185 1.708 1.00 94.19 93 GLU A N 1
ATOM 722 C CA . GLU A 1 93 ? -21.334 2.856 2.210 1.00 94.19 93 GLU A CA 1
ATOM 723 C C . GLU A 1 93 ? -20.200 1.838 2.001 1.00 94.19 93 GLU A C 1
ATOM 725 O O . GLU A 1 93 ? -19.331 1.985 1.140 1.00 94.19 93 GLU A O 1
ATOM 730 N N . GLY A 1 94 ? -20.249 0.740 2.761 1.00 94.69 94 GLY A N 1
ATOM 731 C CA . GLY A 1 94 ? -19.292 -0.362 2.652 1.00 94.69 94 GLY A CA 1
ATOM 732 C C . GLY A 1 94 ? -18.029 -0.178 3.495 1.00 94.69 94 GLY A C 1
ATOM 733 O O . GLY A 1 94 ? -17.997 0.588 4.456 1.00 94.69 94 GLY A O 1
ATOM 734 N N . ASP A 1 95 ? -16.998 -0.955 3.176 1.00 96.50 95 ASP A N 1
ATOM 735 C CA . ASP A 1 95 ? -15.734 -0.944 3.902 1.00 96.50 95 ASP A CA 1
ATOM 736 C C . ASP A 1 95 ? -14.873 0.235 3.450 1.00 96.50 95 ASP A C 1
ATOM 738 O O . ASP A 1 95 ? -14.606 0.388 2.255 1.00 96.50 95 ASP A O 1
ATOM 742 N N . ILE A 1 96 ? -14.390 1.026 4.406 1.00 97.06 96 ILE A N 1
ATOM 743 C CA . ILE A 1 96 ? -13.599 2.226 4.135 1.00 97.06 96 ILE A CA 1
ATOM 744 C C . ILE A 1 96 ? -12.285 2.254 4.916 1.00 97.06 96 ILE A C 1
ATOM 746 O O . ILE A 1 96 ? -12.140 1.617 5.966 1.00 97.06 96 ILE A O 1
ATOM 750 N N . LYS A 1 97 ? -11.342 3.052 4.414 1.00 97.31 97 LYS A N 1
ATOM 751 C CA . LYS A 1 97 ? -10.165 3.525 5.141 1.00 97.31 97 LYS A CA 1
ATOM 752 C C . LYS A 1 97 ? -10.194 5.050 5.207 1.00 97.31 97 LYS A C 1
ATOM 754 O O . LYS A 1 97 ? -10.349 5.699 4.178 1.00 97.31 97 LYS A O 1
ATOM 759 N N . VAL A 1 98 ? -10.019 5.603 6.402 1.00 95.88 98 VAL A N 1
ATOM 760 C CA . VAL A 1 98 ? -9.879 7.046 6.651 1.00 95.88 98 VAL A CA 1
ATOM 761 C C . VAL A 1 98 ? -8.492 7.334 7.205 1.00 95.88 98 VAL A C 1
ATOM 763 O O . VAL A 1 98 ? -7.918 6.502 7.910 1.00 95.88 98 VAL A O 1
ATOM 766 N N . LYS A 1 99 ? -7.952 8.511 6.890 1.00 93.06 99 LYS A N 1
ATOM 767 C CA . LYS A 1 99 ? -6.669 8.977 7.419 1.00 93.06 99 LYS A CA 1
ATOM 768 C C . LYS A 1 99 ? -6.867 10.182 8.321 1.00 93.06 99 LYS A C 1
ATOM 770 O O . LYS A 1 99 ? -7.682 11.048 8.011 1.00 93.06 99 LYS A O 1
ATOM 775 N N . GLY A 1 100 ? -6.059 10.266 9.371 1.00 84.44 100 GLY A N 1
ATOM 776 C CA . GLY A 1 100 ? -5.873 11.502 10.123 1.00 84.44 100 GLY A CA 1
ATOM 777 C C . GLY A 1 100 ? -6.234 11.409 11.597 1.00 84.44 100 GLY A C 1
ATOM 778 O O . GLY A 1 100 ? -6.054 10.383 12.250 1.00 84.44 100 GLY A O 1
ATOM 779 N N . ASP A 1 101 ? -6.683 12.547 12.114 1.00 84.44 101 ASP A N 1
ATOM 780 C CA . ASP A 1 101 ? -6.832 12.810 13.537 1.00 84.44 101 ASP A CA 1
ATOM 781 C C . ASP A 1 101 ? -8.046 12.094 14.159 1.00 84.44 101 ASP A C 1
ATOM 783 O O . ASP A 1 101 ? -9.179 12.181 13.669 1.00 84.44 101 ASP A O 1
ATOM 787 N N . LEU A 1 102 ? -7.815 11.398 15.278 1.00 92.38 102 LEU A N 1
ATOM 788 C CA . LEU A 1 102 ? -8.853 10.620 15.960 1.00 92.38 102 LEU A CA 1
ATOM 789 C C . LEU A 1 102 ? -9.984 11.485 16.536 1.00 92.38 102 LEU A C 1
ATOM 791 O O . LEU A 1 102 ? -11.108 10.992 16.663 1.00 92.38 102 LEU A O 1
ATOM 795 N N . GLN A 1 103 ? -9.736 12.756 16.866 1.00 86.75 103 GLN A N 1
ATOM 796 C CA . GLN A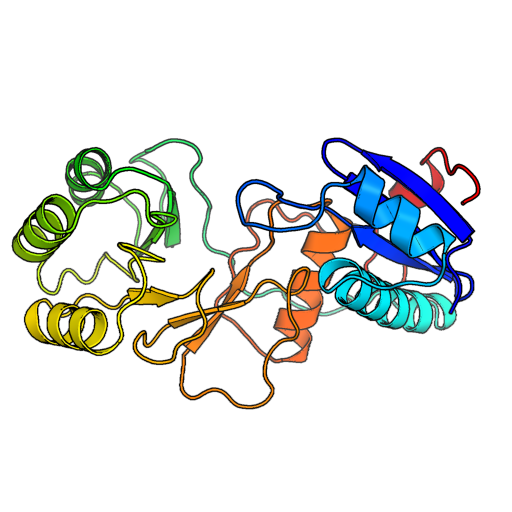 1 103 ? -10.776 13.650 17.374 1.00 86.75 103 GLN A CA 1
ATOM 797 C C . GLN A 1 103 ? -11.796 13.974 16.276 1.00 86.75 103 GLN A C 1
ATOM 799 O O . GLN A 1 103 ? -13.002 13.885 16.520 1.00 86.75 103 GLN A O 1
ATOM 804 N N . ALA A 1 104 ? -11.333 14.272 15.058 1.00 87.06 104 ALA A N 1
ATOM 805 C CA . ALA A 1 104 ? -12.208 14.463 13.898 1.00 87.06 104 ALA A CA 1
ATOM 806 C C . ALA A 1 104 ? -12.968 13.173 13.527 1.00 87.06 104 ALA A C 1
ATOM 808 O O . ALA A 1 104 ? -14.171 13.198 13.250 1.00 87.06 104 ALA A O 1
ATOM 809 N N . ILE A 1 105 ? -12.284 12.026 13.577 1.00 94.19 105 ILE A N 1
ATOM 810 C CA . ILE A 1 105 ? -12.848 10.722 13.197 1.00 94.19 105 ILE A CA 1
ATOM 811 C C . ILE A 1 105 ? -13.922 10.232 14.183 1.00 94.19 105 ILE A C 1
ATOM 813 O O . ILE A 1 105 ? -14.879 9.576 13.767 1.00 94.19 105 ILE A O 1
ATOM 817 N N . ASN A 1 106 ? -13.828 10.570 15.470 1.00 91.62 106 ASN A N 1
ATOM 818 C CA . ASN A 1 106 ? -14.809 10.166 16.486 1.00 91.62 106 ASN A CA 1
ATOM 819 C C . ASN A 1 106 ? -16.254 10.549 16.107 1.00 91.62 106 ASN A C 1
ATOM 821 O O . ASN A 1 106 ? -17.164 9.715 16.123 1.00 91.62 106 ASN A O 1
ATOM 825 N N . SER A 1 107 ? -16.466 11.805 15.702 1.00 88.75 107 SER A N 1
ATOM 826 C CA . SER A 1 107 ? -17.783 12.286 15.262 1.00 88.75 107 SER A CA 1
ATOM 827 C C . SER A 1 107 ? -18.240 11.586 13.981 1.00 88.75 107 SER A C 1
ATOM 829 O O . SER A 1 107 ? -19.405 11.202 13.858 1.00 88.75 107 SER A O 1
ATOM 831 N N . PHE A 1 108 ? -17.308 11.353 13.057 1.00 94.38 108 PHE A N 1
ATOM 832 C CA . PHE A 1 108 ? -17.567 10.672 11.793 1.00 94.38 108 PHE A CA 1
ATOM 833 C C . PHE A 1 108 ? -18.054 9.228 11.983 1.00 94.38 108 PHE A C 1
ATOM 835 O O . PHE A 1 108 ? -19.018 8.818 11.339 1.00 94.38 108 PHE A O 1
ATOM 842 N N . ILE A 1 109 ? -17.459 8.457 12.901 1.00 94.44 109 ILE A N 1
ATOM 843 C CA . ILE A 1 109 ? -17.812 7.041 13.113 1.00 94.44 109 ILE A CA 1
ATOM 844 C C . ILE A 1 109 ? -19.298 6.865 13.429 1.00 94.44 109 ILE A C 1
ATOM 846 O O . ILE A 1 109 ? -19.918 5.913 12.944 1.00 94.44 109 ILE A O 1
ATOM 850 N N . LYS A 1 110 ? -19.872 7.775 14.223 1.00 89.19 110 LYS A N 1
ATOM 851 C CA . LYS A 1 110 ? -21.281 7.713 14.636 1.00 89.19 110 LYS A CA 1
ATOM 852 C C . LYS A 1 110 ? -22.238 7.988 13.476 1.00 89.19 110 LYS A C 1
ATOM 854 O O . LYS A 1 110 ? -23.261 7.322 13.385 1.00 89.19 110 LYS A O 1
ATOM 859 N N . ALA A 1 111 ? -21.893 8.932 12.601 1.00 93.00 111 ALA A N 1
ATOM 860 C CA . ALA A 1 111 ? -22.744 9.366 11.492 1.00 93.00 111 ALA A CA 1
ATOM 861 C C . ALA A 1 111 ? -22.544 8.561 10.196 1.00 93.00 111 ALA A C 1
ATOM 863 O O . ALA A 1 111 ? -23.442 8.508 9.366 1.00 93.00 111 ALA A O 1
ATOM 864 N N . SER A 1 112 ? -21.376 7.941 10.014 1.00 95.62 112 SER A N 1
ATOM 865 C CA . SER A 1 112 ? -21.003 7.264 8.769 1.00 95.6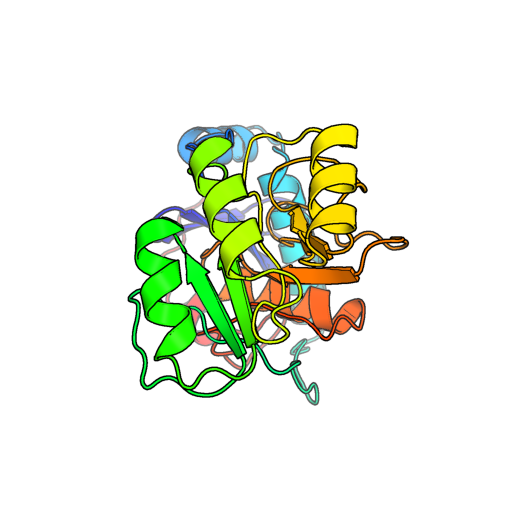2 112 SER A CA 1
ATOM 866 C C . SER A 1 112 ? -21.944 6.104 8.408 1.00 95.62 112 SER A C 1
ATO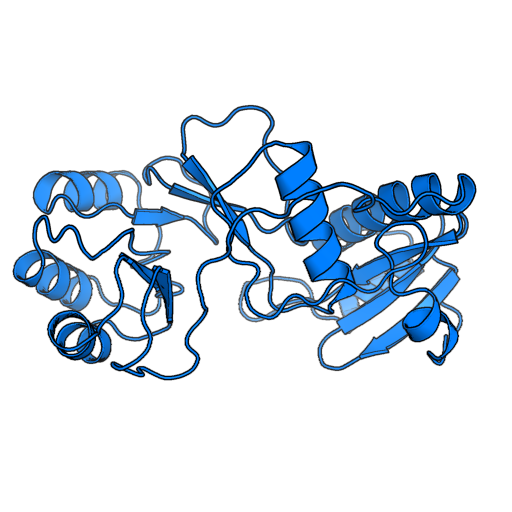M 868 O O . SER A 1 112 ? -22.382 5.355 9.283 1.00 95.62 112 SER A O 1
ATOM 870 N N . ARG A 1 113 ? -22.176 5.874 7.115 1.00 96.06 113 ARG A N 1
ATOM 871 C CA . ARG A 1 113 ? -22.890 4.694 6.591 1.00 96.06 113 ARG A CA 1
ATOM 872 C C . ARG A 1 113 ? -21.981 3.491 6.314 1.00 96.06 113 ARG A C 1
ATOM 874 O O . ARG A 1 113 ? -22.458 2.438 5.892 1.00 96.06 113 ARG A O 1
ATOM 881 N N . ALA A 1 114 ? -20.681 3.615 6.577 1.00 96.88 114 ALA A N 1
ATOM 882 C CA . ALA A 1 114 ? -19.714 2.549 6.349 1.00 96.88 114 ALA A CA 1
ATOM 883 C C . ALA A 1 114 ? -19.995 1.300 7.202 1.00 96.88 114 ALA A C 1
ATOM 885 O O . ALA A 1 114 ? -20.376 1.394 8.369 1.00 96.88 114 ALA A O 1
ATOM 886 N N . THR A 1 115 ? -19.736 0.116 6.648 1.00 96.19 115 THR A N 1
ATOM 887 C CA . THR A 1 115 ? -19.867 -1.170 7.355 1.00 96.19 115 THR A CA 1
ATOM 888 C C . THR A 1 115 ? -18.673 -1.450 8.258 1.00 96.19 115 THR A C 1
ATOM 890 O O . THR A 1 115 ? -18.832 -1.948 9.375 1.00 96.19 115 THR A O 1
ATOM 893 N N . LYS A 1 116 ? -17.472 -1.109 7.787 1.00 97.25 116 LYS A N 1
ATOM 894 C CA . LYS A 1 116 ? -16.210 -1.232 8.519 1.00 97.25 116 LYS A CA 1
ATOM 895 C C . LYS A 1 116 ? -15.319 -0.035 8.228 1.00 97.25 116 LYS A C 1
ATOM 897 O O . LYS A 1 116 ? -15.199 0.384 7.082 1.00 97.25 116 LYS A O 1
ATOM 902 N N . ILE A 1 117 ? -14.660 0.471 9.263 1.00 97.81 117 ILE A N 1
ATOM 903 C CA . ILE A 1 117 ? -13.788 1.641 9.207 1.00 97.81 117 ILE A CA 1
ATOM 904 C C . ILE A 1 117 ? -12.391 1.219 9.651 1.00 97.81 117 ILE A C 1
ATOM 906 O O . ILE A 1 117 ? -12.188 0.797 10.790 1.00 97.81 117 ILE A O 1
ATOM 910 N N . ARG A 1 118 ? -11.433 1.332 8.735 1.00 98.19 118 ARG A N 1
ATOM 911 C CA . ARG A 1 118 ? -9.995 1.235 9.001 1.00 98.19 118 ARG A CA 1
ATOM 912 C C . ARG A 1 118 ? -9.478 2.652 9.213 1.00 98.19 118 ARG A C 1
ATOM 914 O O . ARG A 1 118 ? -9.749 3.525 8.390 1.00 98.19 118 ARG A O 1
ATOM 921 N N . ILE A 1 119 ? -8.784 2.895 10.312 1.00 97.50 119 ILE A N 1
ATOM 922 C CA . ILE A 1 119 ? -8.310 4.236 10.669 1.00 97.50 119 ILE A CA 1
ATOM 923 C C . ILE A 1 119 ? -6.798 4.236 10.576 1.00 97.50 119 ILE A C 1
ATOM 925 O O . ILE A 1 119 ? -6.176 3.379 11.182 1.00 97.50 119 ILE A O 1
ATOM 929 N N . ASP A 1 120 ? -6.213 5.166 9.836 1.00 96.44 120 ASP A N 1
ATOM 930 C CA . ASP A 1 120 ? -4.765 5.259 9.659 1.00 96.44 120 ASP A CA 1
ATOM 931 C C . ASP A 1 120 ? -4.234 6.586 10.183 1.00 96.44 120 ASP A C 1
ATOM 933 O O . ASP A 1 120 ? -4.522 7.663 9.649 1.00 96.44 120 ASP A O 1
ATOM 937 N N . CYS A 1 121 ? -3.476 6.476 11.272 1.00 95.06 121 CYS A N 1
ATOM 938 C CA . CYS A 1 121 ? -2.932 7.606 11.999 1.00 95.06 121 CYS A CA 1
ATOM 939 C C . CYS A 1 121 ? -1.507 7.955 11.560 1.00 95.06 121 CYS A C 1
ATOM 941 O O . CYS A 1 121 ? -1.067 9.054 11.859 1.00 95.06 121 CYS A O 1
ATOM 943 N N . ASN A 1 122 ? -0.761 7.078 10.875 1.00 91.62 122 ASN A N 1
ATOM 944 C CA . ASN A 1 122 ? 0.663 7.297 10.550 1.00 91.62 122 ASN A CA 1
ATOM 945 C C . ASN A 1 122 ? 1.491 7.845 11.742 1.00 91.62 122 ASN A C 1
ATOM 947 O O . ASN A 1 122 ? 2.283 8.774 11.585 1.00 91.62 122 ASN A O 1
ATOM 951 N N . PHE A 1 123 ? 1.262 7.322 12.949 1.00 90.69 123 PHE A N 1
ATOM 952 C CA . PHE A 1 123 ? 1.845 7.778 14.220 1.00 90.69 123 PHE A CA 1
ATOM 953 C C . PHE A 1 123 ? 1.540 9.230 14.622 1.00 90.69 123 PHE A C 1
ATOM 955 O O . PHE A 1 123 ? 2.219 9.784 15.486 1.00 90.69 123 PHE A O 1
ATOM 962 N N . SER A 1 124 ? 0.525 9.869 14.037 1.00 88.06 124 SER A N 1
ATOM 963 C CA . SER A 1 124 ? 0.226 11.287 14.268 1.00 88.06 124 SER A CA 1
ATOM 964 C C . SER A 1 124 ? -0.570 11.570 15.545 1.00 88.06 124 SER A C 1
ATOM 966 O O . SER A 1 124 ? -0.878 12.729 15.817 1.00 88.06 124 SER A O 1
ATOM 968 N N . THR A 1 125 ? -0.964 10.546 16.306 1.00 90.88 125 THR A N 1
ATOM 969 C CA . THR A 1 125 ? -1.839 10.709 17.477 1.00 90.88 125 THR A CA 1
ATOM 970 C C . THR A 1 125 ? -1.036 10.665 18.779 1.00 90.88 125 THR A C 1
ATOM 972 O O . THR A 1 125 ? -0.021 9.981 18.879 1.00 90.88 125 THR A O 1
ATOM 975 N N . SER A 1 126 ? -1.486 11.391 19.809 1.00 93.06 126 SER A N 1
ATOM 976 C CA . SER A 1 126 ? -0.917 11.300 21.161 1.00 93.06 126 SER A CA 1
ATOM 977 C C . SER A 1 126 ? -1.542 10.160 21.970 1.00 93.06 126 SER A C 1
ATOM 979 O O . SER A 1 126 ? -2.703 9.804 21.772 1.00 93.06 126 SER A O 1
ATOM 981 N N . GLU A 1 127 ? -0.816 9.618 22.952 1.00 94.56 127 GLU A N 1
ATOM 982 C CA . GLU A 1 127 ? -1.339 8.539 23.807 1.00 94.56 127 GLU A CA 1
ATOM 983 C C . GLU A 1 127 ? -2.633 8.923 24.537 1.00 94.56 127 GLU A C 1
ATOM 985 O O . GLU A 1 127 ? -3.540 8.100 24.668 1.00 94.56 127 GLU A O 1
ATOM 990 N N . GLN A 1 128 ? -2.746 10.180 24.975 1.00 95.25 128 GLN A N 1
ATOM 991 C CA . GLN A 1 128 ? -3.949 10.688 25.634 1.00 95.25 128 GLN A CA 1
ATOM 992 C C . GLN A 1 128 ? -5.154 10.685 24.685 1.00 95.25 128 GLN A C 1
ATOM 994 O O . GLN A 1 128 ? -6.248 10.257 25.065 1.00 95.25 128 GLN A O 1
ATOM 999 N N . THR A 1 129 ? -4.953 11.138 23.445 1.00 95.69 129 THR A N 1
ATOM 1000 C CA . THR A 1 129 ? -6.007 11.175 22.421 1.00 95.69 129 THR A CA 1
ATOM 1001 C C . THR A 1 129 ? -6.435 9.762 22.045 1.00 95.69 129 THR A C 1
ATOM 1003 O O . THR A 1 129 ? -7.630 9.475 22.012 1.00 95.69 129 THR A O 1
ATOM 1006 N N . LEU A 1 130 ? -5.470 8.855 21.854 1.00 97.00 130 LEU A N 1
ATOM 1007 C CA . LEU A 1 130 ? -5.742 7.443 21.600 1.00 97.00 130 LEU A CA 1
ATOM 1008 C C . LEU A 1 130 ? -6.543 6.815 22.744 1.00 97.00 130 LEU A C 1
ATOM 1010 O O . LEU A 1 130 ? -7.569 6.195 22.498 1.00 97.00 130 LEU A O 1
ATOM 1014 N N . THR A 1 131 ? -6.112 6.998 23.992 1.00 97.00 131 THR A N 1
ATOM 1015 C CA . THR A 1 131 ? -6.791 6.422 25.165 1.00 97.00 131 THR A CA 1
ATOM 1016 C C . THR A 1 131 ? -8.235 6.911 25.263 1.00 97.00 131 THR A C 1
ATOM 1018 O O . THR A 1 131 ? -9.149 6.101 25.401 1.00 97.00 131 THR A O 1
ATOM 1021 N N . THR A 1 132 ? -8.450 8.218 25.086 1.00 96.44 132 THR A N 1
ATOM 1022 C CA . THR A 1 132 ? -9.791 8.825 25.088 1.00 96.44 132 THR A CA 1
ATOM 1023 C C . THR A 1 132 ? -10.670 8.242 23.976 1.00 96.44 132 THR A C 1
ATOM 1025 O O . THR A 1 132 ? -11.831 7.904 24.203 1.00 96.44 132 THR A O 1
ATOM 1028 N N . PHE A 1 133 ? -10.116 8.086 22.771 1.00 97.12 133 PHE A N 1
ATOM 1029 C CA . PHE A 1 133 ? -10.821 7.493 21.636 1.00 97.12 133 PHE A CA 1
ATOM 1030 C C . PHE A 1 133 ? -11.191 6.021 21.891 1.00 97.12 133 PHE A C 1
ATOM 1032 O O . PHE A 1 133 ? -12.322 5.607 21.632 1.00 97.12 133 PHE A O 1
ATOM 1039 N N . LEU A 1 134 ? -10.261 5.232 22.436 1.00 97.75 134 LEU A N 1
ATOM 1040 C CA . LEU A 1 134 ? -10.475 3.818 22.750 1.00 97.75 134 LEU A CA 1
ATOM 1041 C C . LEU A 1 134 ? -11.530 3.614 23.846 1.00 97.75 134 LEU A C 1
ATOM 1043 O O . LEU A 1 134 ? -12.334 2.690 23.744 1.00 97.75 134 LEU A O 1
ATOM 1047 N N . GLU A 1 135 ? -11.569 4.481 24.860 1.00 97.25 135 GLU A N 1
ATOM 1048 C CA . GLU A 1 135 ? -12.601 4.469 25.907 1.00 97.25 135 GLU A CA 1
ATOM 1049 C C . GLU A 1 135 ? -13.999 4.712 25.337 1.00 97.25 135 GLU A C 1
ATOM 1051 O O . GLU A 1 135 ? -14.947 4.009 25.683 1.00 97.25 135 GLU A O 1
ATOM 1056 N N . GLN A 1 136 ? -14.128 5.664 24.413 1.00 96.44 136 GLN A N 1
ATOM 1057 C CA . GLN A 1 136 ? -15.410 6.012 23.791 1.00 96.44 136 GLN A CA 1
ATOM 1058 C C . GLN A 1 136 ? -15.921 4.953 22.808 1.00 96.44 136 GLN A C 1
ATOM 1060 O O . GLN A 1 136 ? -17.126 4.879 22.552 1.00 96.44 136 GLN A O 1
ATOM 1065 N N . HIS A 1 137 ? -15.024 4.145 22.245 1.00 97.06 137 HIS A N 1
ATOM 1066 C CA . HIS A 1 137 ? -15.348 3.157 21.219 1.00 97.06 137 HIS A CA 1
ATOM 1067 C C . HIS A 1 137 ? -15.071 1.714 21.641 1.00 97.06 137 HIS A C 1
ATOM 1069 O O . HIS A 1 137 ? -15.013 0.841 20.777 1.00 97.06 137 HIS A O 1
ATOM 1075 N N . GLN A 1 138 ? -14.914 1.440 22.936 1.00 97.19 138 GLN A N 1
ATOM 1076 C CA . GLN A 1 138 ? -14.567 0.112 23.436 1.00 97.19 138 GLN A CA 1
ATOM 1077 C C . GLN A 1 138 ? -15.439 -0.989 22.806 1.00 97.19 138 GLN A C 1
ATOM 1079 O O . GLN A 1 138 ? -16.665 -0.976 22.907 1.00 97.19 138 GLN A O 1
ATOM 1084 N N . GLY A 1 139 ? -14.790 -1.952 22.143 1.00 96.12 139 GLY A N 1
ATOM 1085 C CA . GLY A 1 139 ? -15.453 -3.071 21.469 1.00 96.12 139 GLY A CA 1
ATOM 1086 C C . GLY A 1 139 ? -16.356 -2.698 20.286 1.00 96.12 139 GLY A C 1
ATOM 1087 O O . GLY A 1 139 ? -17.167 -3.527 19.877 1.00 96.12 139 GLY A O 1
ATOM 1088 N N . ASN A 1 140 ? -16.255 -1.483 19.735 1.00 97.00 140 ASN A N 1
ATOM 1089 C CA . ASN A 1 140 ? -17.085 -1.036 18.619 1.00 97.00 140 ASN A CA 1
ATOM 1090 C C . ASN A 1 140 ? -16.810 -1.882 17.360 1.00 97.00 140 ASN A C 1
ATOM 1092 O O . ASN A 1 140 ? -15.740 -1.754 16.758 1.00 97.00 140 ASN A O 1
ATOM 1096 N N . PRO A 1 141 ? -17.781 -2.686 16.888 1.00 96.00 141 PRO A N 1
ATOM 1097 C CA . PRO A 1 141 ? -17.568 -3.598 15.770 1.00 96.00 141 PRO A CA 1
ATOM 1098 C C . PRO A 1 141 ? -17.400 -2.877 14.430 1.00 96.00 141 PRO A C 1
ATOM 1100 O O . PRO A 1 141 ? -16.987 -3.508 13.457 1.00 96.00 141 PRO A O 1
ATOM 1103 N N . LYS A 1 142 ? -17.723 -1.581 14.343 1.00 96.50 142 LYS A N 1
ATOM 1104 C CA . LYS A 1 142 ? -17.540 -0.782 13.128 1.00 96.50 142 LYS A CA 1
ATOM 1105 C C . LYS A 1 142 ? -16.069 -0.463 12.868 1.00 96.50 142 LYS A C 1
ATOM 1107 O O . LYS A 1 142 ? -15.696 -0.259 11.719 1.00 96.50 142 LYS A O 1
ATOM 1112 N N . ILE A 1 143 ? -15.227 -0.447 13.902 1.00 97.75 143 ILE A N 1
ATOM 1113 C CA . ILE A 1 143 ? -13.787 -0.212 13.758 1.00 97.75 143 ILE A CA 1
ATOM 1114 C C . ILE A 1 143 ? -13.124 -1.545 13.407 1.00 97.75 143 ILE A C 1
ATOM 1116 O O . ILE A 1 143 ? -13.133 -2.482 14.202 1.00 97.75 143 ILE A O 1
ATOM 1120 N N . ALA A 1 144 ? -12.581 -1.645 12.194 1.00 9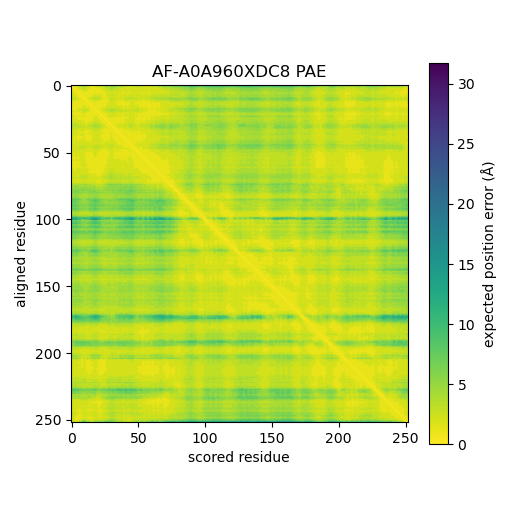7.75 144 ALA A N 1
ATOM 1121 C CA . ALA A 1 144 ? -11.880 -2.841 11.735 1.00 97.75 144 ALA A CA 1
ATOM 1122 C C . ALA A 1 144 ? -10.502 -2.964 12.383 1.00 97.75 144 ALA A C 1
ATOM 1124 O O . ALA A 1 144 ? -10.160 -4.048 12.840 1.00 97.75 144 ALA A O 1
ATOM 1125 N N . TYR A 1 145 ? -9.749 -1.861 12.408 1.00 98.25 145 TYR A N 1
ATOM 1126 C CA . TYR A 1 145 ? -8.501 -1.682 13.144 1.00 98.25 145 TYR A CA 1
ATOM 1127 C C . TYR A 1 145 ? -8.063 -0.210 13.129 1.00 98.25 145 TYR A C 1
ATOM 1129 O O . TYR A 1 145 ? -8.551 0.583 12.314 1.00 98.25 145 TYR A O 1
ATOM 1137 N N . ILE A 1 146 ? -7.114 0.132 14.007 1.00 97.88 146 ILE A N 1
ATOM 1138 C CA . ILE A 1 146 ? -6.369 1.400 13.979 1.00 97.88 146 ILE A CA 1
ATOM 1139 C C . ILE A 1 146 ? -4.915 1.115 13.583 1.00 97.88 146 ILE A C 1
ATOM 1141 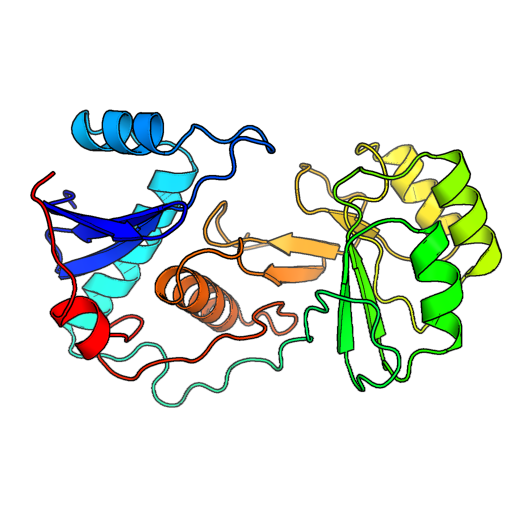O O . ILE A 1 146 ? -4.209 0.379 14.266 1.00 97.88 146 ILE A O 1
ATOM 1145 N N . GLU A 1 147 ? -4.487 1.660 12.456 1.00 97.50 147 GLU A N 1
ATOM 1146 C CA . GLU A 1 147 ? -3.155 1.529 11.875 1.00 97.50 147 GLU A CA 1
ATOM 1147 C C . GLU A 1 147 ? -2.224 2.598 12.443 1.00 97.50 147 GLU A C 1
ATOM 1149 O O . GLU A 1 147 ? -2.546 3.790 12.413 1.00 97.50 147 GLU A O 1
ATOM 1154 N N . ASP A 1 148 ? -1.087 2.144 12.977 1.00 95.50 148 ASP A N 1
ATOM 1155 C CA . ASP A 1 148 ? -0.008 2.986 13.495 1.00 95.50 148 ASP A CA 1
ATOM 1156 C C . ASP A 1 148 ? -0.503 4.134 14.409 1.00 95.50 148 ASP A C 1
ATOM 1158 O O . ASP A 1 148 ? -0.215 5.303 14.151 1.00 95.50 148 ASP A O 1
ATOM 1162 N N . PRO A 1 149 ? -1.273 3.849 15.484 1.00 95.50 149 PRO A N 1
ATOM 1163 C CA . PRO A 1 149 ? -1.918 4.893 16.284 1.00 95.50 149 PRO A CA 1
ATOM 1164 C C . PRO A 1 149 ? -0.922 5.811 17.007 1.00 95.50 149 PRO A C 1
ATOM 1166 O O . PRO A 1 149 ? -1.087 7.025 17.032 1.00 95.50 149 PRO A O 1
ATOM 1169 N N . ILE A 1 150 ? 0.115 5.225 17.598 1.00 94.94 150 ILE A N 1
ATOM 1170 C CA . ILE A 1 150 ? 1.193 5.875 18.358 1.00 94.94 150 ILE A CA 1
ATOM 1171 C C . ILE A 1 150 ? 2.503 5.149 18.029 1.00 94.94 150 ILE A C 1
ATOM 1173 O O . ILE A 1 150 ? 2.427 4.020 17.535 1.00 94.94 150 ILE A O 1
ATOM 1177 N N . PRO A 1 151 ? 3.694 5.714 18.311 1.00 93.94 151 PRO A N 1
ATOM 1178 C CA . PRO A 1 151 ? 4.955 5.004 18.113 1.00 93.94 151 PRO A CA 1
ATOM 1179 C C . PRO A 1 151 ? 4.921 3.570 18.659 1.00 93.94 151 PRO A C 1
ATOM 1181 O O . PRO A 1 151 ? 4.355 3.305 19.726 1.00 93.94 151 PRO A O 1
ATOM 1184 N N . TYR A 1 152 ? 5.489 2.635 17.897 1.00 94.44 152 TYR A N 1
ATOM 1185 C CA . TYR A 1 152 ? 5.372 1.212 18.196 1.00 94.44 152 TYR A CA 1
ATOM 1186 C C . TYR A 1 152 ? 6.012 0.857 19.544 1.00 94.44 152 TYR A C 1
ATOM 1188 O O . TYR A 1 152 ? 7.190 1.115 19.789 1.00 94.44 152 TYR A O 1
ATOM 1196 N N . ASN A 1 153 ? 5.224 0.215 20.403 1.00 95.56 153 ASN A N 1
ATOM 1197 C CA . ASN A 1 153 ? 5.675 -0.402 21.643 1.00 95.56 153 ASN A CA 1
ATOM 1198 C C . ASN A 1 153 ? 4.820 -1.651 21.876 1.00 95.56 153 ASN A C 1
ATOM 1200 O O . ASN A 1 153 ? 3.606 -1.540 22.045 1.00 95.56 153 ASN A O 1
ATOM 1204 N N . SER A 1 154 ? 5.444 -2.830 21.857 1.00 96.12 154 SER A N 1
ATOM 1205 C CA . SER A 1 154 ? 4.737 -4.115 21.860 1.00 96.12 154 SER A CA 1
ATOM 1206 C C . SER A 1 154 ? 3.846 -4.299 23.089 1.00 96.12 154 SER A C 1
ATOM 1208 O O . SER A 1 154 ? 2.660 -4.587 22.948 1.00 96.12 154 SER A O 1
ATOM 1210 N N . GLU A 1 155 ? 4.380 -4.078 24.291 1.00 97.06 155 GLU A N 1
ATOM 1211 C CA . GLU A 1 155 ? 3.648 -4.225 25.556 1.00 97.06 155 GLU A CA 1
ATOM 1212 C C . GLU A 1 155 ? 2.460 -3.258 25.647 1.00 97.06 155 GLU A C 1
ATOM 1214 O O . GLU A 1 155 ? 1.341 -3.641 26.009 1.00 97.06 155 GLU A O 1
ATOM 1219 N N . LYS A 1 156 ? 2.671 -1.995 25.265 1.00 96.69 156 LYS A N 1
ATOM 1220 C CA . LYS A 1 156 ? 1.622 -0.972 25.265 1.00 96.69 156 LYS A CA 1
ATOM 1221 C C . LYS A 1 156 ? 0.542 -1.275 24.232 1.00 96.69 156 LYS A C 1
ATOM 1223 O O . LYS A 1 156 ? -0.641 -1.217 24.550 1.00 96.69 156 LYS A O 1
ATOM 1228 N N . TRP A 1 157 ? 0.920 -1.635 23.010 1.00 97.50 157 TRP A N 1
ATOM 1229 C CA . TRP A 1 157 ? -0.047 -1.992 21.975 1.00 97.50 157 TRP A CA 1
ATOM 1230 C C . TRP A 1 157 ? -0.861 -3.224 22.378 1.00 97.50 157 TRP A C 1
ATOM 1232 O O . TRP A 1 157 ? -2.082 -3.213 22.228 1.00 97.50 157 TRP A O 1
ATOM 1242 N N . LEU A 1 158 ? -0.229 -4.265 22.927 1.00 97.00 158 LEU A N 1
ATOM 1243 C CA . LEU A 1 158 ? -0.933 -5.457 23.413 1.00 97.00 158 LEU A CA 1
ATOM 1244 C C . LEU A 1 158 ? -1.916 -5.110 24.536 1.00 97.00 158 LEU A C 1
ATOM 1246 O O . LEU A 1 158 ? -3.090 -5.475 24.456 1.00 97.00 158 LEU A O 1
ATOM 1250 N N . SER A 1 159 ? -1.466 -4.365 25.548 1.00 97.88 159 SER A N 1
ATOM 1251 C CA . SER A 1 159 ? -2.311 -3.994 26.690 1.00 97.88 159 SER A CA 1
ATOM 1252 C C . SER A 1 159 ? -3.511 -3.128 26.289 1.00 97.88 159 SER A C 1
ATOM 1254 O O . SER A 1 159 ? -4.625 -3.387 26.749 1.00 97.88 159 SER A O 1
ATOM 1256 N N . LEU A 1 160 ? -3.333 -2.152 25.391 1.00 98.00 160 LEU A N 1
ATOM 1257 C CA . LEU A 1 160 ? -4.425 -1.305 24.895 1.00 98.00 160 LEU A CA 1
ATOM 1258 C C . LEU A 1 160 ? -5.460 -2.112 24.100 1.00 98.00 160 LEU A C 1
ATOM 1260 O O . LEU A 1 160 ? -6.659 -2.001 24.363 1.00 98.00 160 LEU A O 1
ATOM 1264 N N . GLN A 1 161 ? -5.014 -2.960 23.172 1.00 97.19 161 GLN A N 1
ATOM 1265 C CA . GLN A 1 161 ? -5.914 -3.788 22.364 1.00 97.19 161 GLN A CA 1
ATOM 1266 C C . GLN A 1 161 ? -6.702 -4.780 23.228 1.00 97.19 161 GLN A C 1
ATOM 1268 O O . GLN A 1 161 ? -7.909 -4.938 23.040 1.00 97.19 161 GLN A O 1
ATOM 1273 N N . GLN A 1 162 ? -6.053 -5.413 24.213 1.00 97.00 162 GLN A N 1
ATOM 1274 C CA . GLN A 1 162 ? -6.714 -6.333 25.145 1.00 97.00 162 GLN A CA 1
ATOM 1275 C C . GLN A 1 162 ? -7.741 -5.613 26.028 1.00 97.00 162 GLN A C 1
ATOM 1277 O O . GLN A 1 162 ? -8.866 -6.095 26.180 1.00 97.00 162 GLN A O 1
ATOM 1282 N N . LYS A 1 163 ? -7.380 -4.445 26.577 1.00 98.31 163 LYS A N 1
ATOM 1283 C CA . LYS A 1 163 ? -8.255 -3.649 27.450 1.00 98.31 163 LYS A CA 1
ATOM 1284 C C . LYS A 1 163 ? -9.493 -3.142 26.707 1.00 98.31 163 LYS A C 1
ATOM 1286 O O . LYS A 1 163 ? -10.613 -3.300 27.193 1.00 98.31 163 LYS A O 1
ATOM 1291 N N . TYR A 1 164 ? -9.301 -2.547 25.530 1.00 98.38 164 TYR A N 1
ATOM 1292 C CA . TYR A 1 164 ? -10.362 -1.835 24.811 1.00 98.38 164 TYR A CA 1
ATOM 1293 C C . TYR A 1 164 ? -11.038 -2.652 23.704 1.00 98.38 164 TYR A C 1
ATOM 1295 O O . TYR A 1 164 ? -12.044 -2.215 23.146 1.00 98.38 164 TYR A O 1
ATOM 1303 N N . ARG A 1 165 ? -10.534 -3.855 23.403 1.00 98.12 165 ARG A N 1
ATOM 1304 C CA . ARG A 1 165 ? -11.084 -4.765 22.382 1.00 98.12 165 ARG A CA 1
ATOM 1305 C C . ARG A 1 165 ? -11.220 -4.113 20.999 1.00 98.12 165 ARG A C 1
ATOM 1307 O O . ARG A 1 165 ? -12.156 -4.412 20.263 1.00 98.12 165 ARG A O 1
ATOM 1314 N N . ILE A 1 166 ? -10.285 -3.227 20.660 1.00 97.88 166 ILE A N 1
ATOM 1315 C CA . ILE A 1 166 ? -10.122 -2.653 19.322 1.00 97.88 166 ILE A CA 1
ATOM 1316 C C . ILE A 1 166 ? -8.762 -3.124 18.804 1.00 97.88 166 ILE A C 1
ATOM 1318 O O . ILE A 1 166 ? -7.760 -2.868 19.472 1.00 97.88 166 ILE A O 1
ATOM 1322 N N . PRO A 1 167 ? -8.700 -3.818 17.660 1.00 97.88 167 PRO A N 1
ATOM 1323 C CA . PRO A 1 167 ? -7.439 -4.291 17.106 1.00 97.88 167 PRO A CA 1
ATOM 1324 C C . PRO A 1 167 ? -6.638 -3.151 16.467 1.00 97.88 167 PRO A C 1
ATOM 1326 O O . PRO A 1 167 ? -7.196 -2.179 15.954 1.00 97.88 167 PRO A O 1
ATOM 1329 N N . PHE A 1 168 ? -5.318 -3.298 16.453 1.00 97.94 168 PHE A N 1
ATOM 1330 C CA . PHE A 1 168 ? -4.402 -2.424 15.730 1.00 97.94 168 PHE A CA 1
ATOM 1331 C C . PHE A 1 168 ? -3.869 -3.096 14.466 1.00 97.94 168 PHE A C 1
ATOM 1333 O O . PHE A 1 168 ? -3.946 -4.318 14.310 1.00 97.94 168 PHE A O 1
ATOM 1340 N N . ALA A 1 169 ? -3.318 -2.278 13.575 1.00 97.94 169 ALA A N 1
ATOM 1341 C CA . ALA A 1 169 ? -2.515 -2.713 12.444 1.00 97.94 169 ALA A CA 1
ATOM 1342 C C . ALA A 1 169 ? -1.143 -2.038 12.488 1.00 97.94 169 ALA A C 1
ATOM 1344 O O . ALA A 1 169 ? -1.033 -0.879 12.885 1.00 97.94 169 ALA A O 1
ATOM 1345 N N . VAL A 1 170 ? -0.111 -2.769 12.077 1.00 96.38 170 VAL A N 1
ATOM 1346 C CA . VAL A 1 170 ? 1.237 -2.222 11.890 1.00 96.38 170 VAL A CA 1
ATOM 1347 C C . VAL A 1 170 ? 1.505 -1.998 10.398 1.00 96.38 170 VAL A C 1
ATOM 1349 O O . VAL A 1 170 ? 1.277 -2.920 9.611 1.00 96.38 170 VAL A O 1
ATOM 1352 N N . ASP A 1 171 ? 1.957 -0.800 10.003 1.00 94.88 171 ASP A N 1
ATOM 1353 C CA . ASP A 1 171 ? 2.360 -0.487 8.614 1.00 94.88 171 ASP A CA 1
ATOM 1354 C C . ASP A 1 171 ? 3.846 -0.138 8.485 1.00 94.88 171 ASP A C 1
ATOM 1356 O O . ASP A 1 171 ? 4.545 -0.713 7.649 1.00 94.88 171 ASP A O 1
ATOM 1360 N N . TRP A 1 172 ? 4.349 0.796 9.291 1.00 89.06 172 TRP A N 1
ATOM 1361 C CA . TRP A 1 172 ? 5.736 1.267 9.168 1.00 89.06 172 TRP A CA 1
ATOM 1362 C C . TRP A 1 172 ? 6.732 0.554 10.085 1.00 89.06 172 TRP A C 1
ATOM 1364 O O . TRP A 1 172 ? 7.915 0.461 9.754 1.00 89.06 172 TRP A O 1
ATOM 1374 N N . ALA A 1 173 ? 6.286 0.082 11.250 1.00 86.81 173 ALA A N 1
ATOM 1375 C CA . ALA A 1 173 ? 7.158 -0.577 12.219 1.00 86.81 173 ALA A CA 1
ATOM 1376 C C . ALA A 1 173 ? 7.333 -2.078 11.925 1.00 86.81 173 ALA A C 1
ATOM 1378 O O . ALA A 1 173 ? 6.547 -2.700 11.214 1.00 86.81 173 ALA A O 1
ATOM 1379 N N . LEU A 1 174 ? 8.363 -2.682 12.521 1.00 83.12 174 LEU A N 1
ATOM 1380 C CA . LEU A 1 174 ? 8.520 -4.135 12.563 1.00 83.12 174 LEU A CA 1
ATOM 1381 C C . LEU A 1 174 ? 7.985 -4.645 13.901 1.00 83.12 174 LEU A C 1
ATOM 1383 O O . LEU A 1 174 ? 8.481 -4.249 14.955 1.00 83.12 174 LEU A O 1
ATOM 1387 N N . GLY A 1 175 ? 6.980 -5.517 13.865 1.00 87.62 175 GLY A N 1
ATOM 1388 C CA . GLY A 1 175 ? 6.383 -6.042 15.084 1.00 87.62 175 GLY A CA 1
ATOM 1389 C C . GLY A 1 175 ? 5.166 -6.929 14.859 1.00 87.62 175 GLY A C 1
ATOM 1390 O O . GLY A 1 175 ? 4.508 -6.857 13.823 1.00 87.62 175 GLY A O 1
ATOM 1391 N N . ASP A 1 176 ? 4.869 -7.755 15.855 1.00 92.12 176 ASP A N 1
ATOM 1392 C CA . ASP A 1 176 ? 3.798 -8.755 15.859 1.00 92.12 176 ASP A CA 1
ATOM 1393 C C . ASP A 1 176 ? 2.742 -8.515 16.954 1.00 92.12 176 ASP A C 1
ATOM 1395 O O . ASP A 1 176 ? 1.784 -9.275 17.071 1.00 92.12 176 ASP A O 1
ATOM 1399 N N . ALA A 1 177 ? 2.860 -7.422 17.717 1.00 93.62 177 ALA A N 1
ATOM 1400 C CA . ALA A 1 177 ? 1.891 -7.042 18.749 1.00 93.62 177 ALA A CA 1
ATOM 1401 C C . ALA A 1 177 ? 0.495 -6.697 18.193 1.00 93.62 177 ALA A C 1
ATOM 1403 O O . ALA A 1 177 ? -0.498 -6.732 18.923 1.00 93.62 177 ALA A O 1
ATOM 1404 N N . ALA A 1 178 ? 0.413 -6.321 16.916 1.00 96.44 178 ALA A N 1
ATOM 1405 C CA . ALA A 1 178 ? -0.837 -6.058 16.214 1.00 96.44 178 ALA A CA 1
ATOM 1406 C C . ALA A 1 178 ? -1.311 -7.326 15.480 1.00 96.44 178 ALA A C 1
ATOM 1408 O O . ALA A 1 178 ? -0.508 -7.947 14.785 1.00 96.44 178 ALA A O 1
ATOM 1409 N N . PRO A 1 179 ? -2.601 -7.701 15.551 1.00 97.12 179 PRO A N 1
ATOM 1410 C CA . PRO A 1 179 ? -3.128 -8.841 14.808 1.00 97.12 179 PRO A CA 1
ATOM 1411 C C . PRO A 1 179 ? -3.167 -8.592 13.296 1.00 97.12 179 PRO A C 1
ATOM 1413 O O . PRO A 1 179 ? -3.186 -9.558 12.538 1.00 97.12 179 PRO A O 1
ATOM 1416 N N . TYR A 1 180 ? -3.162 -7.332 12.851 1.00 97.81 180 TYR A N 1
ATOM 1417 C CA . TYR A 1 180 ? -3.108 -6.963 11.437 1.00 97.81 180 TYR A CA 1
ATOM 1418 C C . TYR A 1 180 ? -1.725 -6.435 11.056 1.00 97.81 180 TYR A C 1
ATOM 1420 O O . TYR A 1 180 ? -1.111 -5.669 11.802 1.00 97.81 180 TYR A O 1
ATOM 1428 N N . ARG A 1 181 ? -1.272 -6.788 9.852 1.00 97.31 181 ARG A N 1
ATOM 1429 C CA . ARG A 1 181 ? -0.065 -6.230 9.235 1.00 97.31 181 ARG A CA 1
ATOM 1430 C C . ARG A 1 181 ? -0.381 -5.702 7.848 1.00 97.31 181 ARG A C 1
ATOM 1432 O O . ARG A 1 181 ? -0.854 -6.446 6.987 1.00 97.31 181 ARG A O 1
ATOM 1439 N N . ILE A 1 182 ? -0.075 -4.432 7.630 1.00 97.56 182 ILE A N 1
ATOM 1440 C CA . ILE A 1 182 ? -0.155 -3.808 6.319 1.00 97.56 182 ILE A CA 1
ATOM 1441 C C . ILE A 1 182 ? 1.113 -4.160 5.554 1.00 97.56 182 ILE A C 1
ATOM 1443 O O . ILE A 1 182 ? 2.225 -3.982 6.041 1.00 97.56 182 ILE A O 1
ATOM 1447 N N . VAL A 1 183 ? 0.938 -4.691 4.352 1.00 97.12 183 VAL A N 1
ATOM 1448 C CA . VAL A 1 183 ? 2.035 -5.074 3.470 1.00 97.12 183 VAL A CA 1
ATOM 1449 C C . VAL A 1 183 ? 1.917 -4.260 2.195 1.00 97.12 183 VAL A C 1
ATOM 1451 O O . VAL A 1 183 ? 0.881 -4.287 1.526 1.00 97.12 183 VAL A O 1
ATOM 1454 N N . LYS A 1 184 ? 2.987 -3.546 1.841 1.00 97.00 184 LYS A N 1
ATOM 1455 C CA . LYS A 1 184 ? 3.058 -2.772 0.593 1.00 97.00 184 LYS A CA 1
ATOM 1456 C C . LYS A 1 184 ? 4.080 -3.411 -0.342 1.00 97.00 184 LYS A C 1
ATOM 1458 O O . LYS A 1 184 ? 5.275 -3.216 -0.118 1.00 97.00 184 LYS A O 1
ATOM 1463 N N . PRO A 1 185 ? 3.661 -4.132 -1.402 1.00 97.62 185 PRO A N 1
ATOM 1464 C CA . PRO A 1 185 ? 4.573 -4.863 -2.289 1.00 97.62 185 PRO A CA 1
ATOM 1465 C C . PRO A 1 185 ? 5.680 -4.022 -2.938 1.00 97.62 185 PRO A C 1
ATOM 1467 O O . PRO A 1 185 ? 6.733 -4.558 -3.291 1.00 97.62 185 PRO A O 1
ATOM 1470 N N . ALA A 1 186 ? 5.471 -2.708 -3.058 1.00 96.00 186 ALA A N 1
ATOM 1471 C CA . ALA A 1 186 ? 6.487 -1.757 -3.496 1.00 96.00 186 ALA A CA 1
ATOM 1472 C C . ALA A 1 186 ? 7.609 -1.522 -2.466 1.00 96.00 186 ALA A C 1
ATOM 1474 O O . ALA A 1 186 ? 8.720 -1.185 -2.851 1.00 96.00 186 ALA A O 1
ATOM 1475 N N . ARG A 1 187 ? 7.355 -1.706 -1.166 1.00 94.06 187 ARG A N 1
ATOM 1476 C CA . ARG A 1 187 ? 8.345 -1.510 -0.090 1.00 94.06 187 ARG A CA 1
ATOM 1477 C C . ARG A 1 187 ? 8.926 -2.826 0.421 1.00 94.06 187 ARG A C 1
ATOM 1479 O O . ARG A 1 187 ? 10.089 -2.866 0.810 1.00 94.06 187 ARG A O 1
ATOM 1486 N N . GLU A 1 188 ? 8.142 -3.901 0.404 1.00 94.75 188 GLU A N 1
ATOM 1487 C CA . GLU A 1 188 ? 8.528 -5.193 0.975 1.00 94.75 188 GLU A CA 1
ATOM 1488 C C . GLU A 1 188 ? 7.945 -6.383 0.196 1.00 94.75 188 GLU A C 1
ATOM 1490 O O . GLU A 1 188 ? 7.056 -6.233 -0.641 1.00 94.75 188 GLU A O 1
ATOM 1495 N N . ALA A 1 189 ? 8.471 -7.582 0.448 1.00 96.06 189 ALA A N 1
ATOM 1496 C CA . ALA A 1 189 ? 7.887 -8.822 -0.055 1.00 96.06 189 ALA A CA 1
ATOM 1497 C C . ALA A 1 189 ? 6.756 -9.294 0.866 1.00 96.06 189 ALA A C 1
ATOM 1499 O O . ALA A 1 189 ? 6.851 -9.139 2.082 1.00 96.06 189 ALA A O 1
ATOM 1500 N N . ILE A 1 190 ? 5.731 -9.938 0.301 1.00 96.19 190 ILE A N 1
ATOM 1501 C CA . ILE A 1 190 ? 4.714 -10.610 1.113 1.00 96.19 190 ILE A CA 1
ATOM 1502 C C . ILE A 1 190 ? 5.376 -11.788 1.850 1.00 96.19 190 ILE A C 1
ATOM 1504 O O . ILE A 1 190 ? 5.980 -12.647 1.195 1.00 96.19 190 ILE A O 1
ATOM 1508 N N . PRO A 1 191 ? 5.299 -11.851 3.194 1.00 93.50 191 PRO A N 1
ATOM 1509 C CA . PRO A 1 191 ? 5.881 -12.954 3.944 1.00 93.50 191 PRO A CA 1
ATOM 1510 C C . PRO A 1 191 ? 5.128 -14.257 3.649 1.00 93.50 191 PRO A C 1
ATOM 1512 O O . PRO A 1 191 ? 3.901 -14.288 3.650 1.00 93.50 191 PRO A O 1
ATOM 1515 N N . MET A 1 192 ? 5.865 -15.351 3.424 1.00 88.81 192 MET A N 1
ATOM 1516 C CA . MET A 1 192 ? 5.266 -16.673 3.164 1.00 88.81 192 MET A CA 1
ATOM 1517 C C . MET A 1 192 ? 4.517 -17.236 4.376 1.00 88.81 192 MET A C 1
ATOM 1519 O O . MET A 1 192 ? 3.546 -17.971 4.219 1.00 88.81 192 MET A O 1
ATOM 1523 N N . HIS A 1 193 ? 4.980 -16.892 5.577 1.00 88.19 193 HIS A N 1
ATOM 1524 C CA . HIS A 1 193 ? 4.380 -17.290 6.841 1.00 88.19 193 HIS A CA 1
ATOM 1525 C C . HIS A 1 193 ? 4.226 -16.055 7.719 1.00 88.19 193 HIS A C 1
ATOM 1527 O O . HIS A 1 193 ? 5.165 -15.274 7.875 1.00 88.19 193 HIS A O 1
ATOM 1533 N N . SER A 1 194 ? 3.036 -15.880 8.282 1.00 90.94 194 SER A N 1
ATOM 1534 C CA . SER A 1 194 ? 2.712 -14.793 9.195 1.00 90.94 194 SER A CA 1
ATOM 1535 C C . SER A 1 194 ? 1.664 -15.281 10.184 1.00 90.94 194 SER A C 1
ATOM 1537 O O . SER A 1 194 ? 0.688 -15.910 9.782 1.00 90.94 194 SER A O 1
ATOM 1539 N N . ASN A 1 195 ? 1.856 -14.963 11.464 1.00 92.12 195 ASN A N 1
ATOM 1540 C CA . ASN A 1 195 ? 0.828 -15.156 12.491 1.00 92.12 195 ASN A CA 1
ATOM 1541 C C . ASN A 1 195 ? -0.174 -13.987 12.526 1.00 92.12 195 ASN A C 1
ATOM 1543 O O . ASN A 1 195 ? -1.183 -14.058 13.221 1.00 92.12 195 ASN A O 1
ATOM 1547 N N . GLN A 1 196 ? 0.110 -12.913 11.785 1.00 95.94 196 GLN A N 1
ATOM 1548 C CA . GLN A 1 196 ? -0.753 -11.747 11.628 1.00 95.94 196 GLN A CA 1
ATOM 1549 C C . GLN A 1 196 ? -1.605 -11.885 10.365 1.00 95.94 196 GLN A C 1
ATOM 1551 O O . GLN A 1 196 ? -1.146 -12.424 9.351 1.00 95.94 196 GLN A O 1
ATOM 1556 N N . HIS A 1 197 ? -2.806 -11.313 10.401 1.00 96.75 197 HIS A N 1
ATOM 1557 C CA . HIS A 1 197 ? -3.668 -11.133 9.239 1.00 96.75 197 HIS A CA 1
ATOM 1558 C C . HIS A 1 197 ? -3.063 -10.081 8.305 1.00 96.75 197 HIS A C 1
ATOM 1560 O O . HIS A 1 197 ? -2.935 -8.907 8.662 1.00 96.75 197 HIS A O 1
ATOM 1566 N N . LEU A 1 198 ? -2.657 -10.511 7.111 1.00 97.69 198 LEU A N 1
ATOM 1567 C CA . LEU A 1 198 ? -2.015 -9.641 6.131 1.00 97.69 198 LEU A CA 1
ATOM 1568 C C . LEU A 1 198 ? -3.058 -8.841 5.348 1.00 97.69 198 LEU A C 1
ATOM 1570 O O . LEU A 1 198 ? -4.018 -9.408 4.826 1.00 97.69 198 LEU A O 1
ATOM 1574 N N . VAL A 1 199 ? -2.816 -7.540 5.208 1.00 97.88 199 VAL A N 1
ATOM 1575 C CA . VAL A 1 199 ? -3.605 -6.632 4.370 1.00 97.88 199 VAL A CA 1
ATOM 1576 C C . VAL A 1 199 ? -2.686 -6.041 3.309 1.00 97.88 199 VAL A C 1
ATOM 1578 O O . VAL A 1 199 ? -1.736 -5.329 3.635 1.00 97.88 199 VAL A O 1
ATOM 1581 N N . VAL A 1 200 ? -2.947 -6.323 2.031 1.00 97.94 200 VAL A N 1
ATOM 1582 C CA . VAL A 1 200 ? -2.113 -5.792 0.940 1.00 97.94 200 VAL A CA 1
ATOM 1583 C C . VAL A 1 200 ? -2.625 -4.428 0.503 1.00 97.94 200 VAL A C 1
ATOM 1585 O O . VAL A 1 200 ? -3.782 -4.282 0.117 1.00 97.94 200 VAL A O 1
ATOM 1588 N N . THR A 1 201 ? -1.754 -3.423 0.518 1.00 97.12 201 THR A N 1
ATOM 1589 C CA . THR A 1 201 ? -2.085 -2.063 0.072 1.00 97.12 201 THR A CA 1
ATOM 1590 C C . THR A 1 201 ? -1.031 -1.525 -0.891 1.00 97.12 201 THR A C 1
ATOM 1592 O O . THR A 1 201 ? 0.057 -2.086 -1.025 1.00 97.12 201 THR A O 1
ATOM 1595 N N . HIS A 1 202 ? -1.356 -0.440 -1.589 1.00 93.94 202 HIS A N 1
ATOM 1596 C CA . HIS A 1 202 ? -0.397 0.295 -2.414 1.00 93.94 202 HIS A CA 1
ATOM 1597 C C . HIS A 1 202 ? 0.192 1.498 -1.662 1.00 93.94 202 HIS A C 1
ATOM 1599 O O . HIS A 1 202 ? -0.445 2.061 -0.765 1.00 93.94 202 HIS A O 1
ATOM 1605 N N . SER A 1 203 ? 1.351 1.991 -2.091 1.00 91.75 203 SER A N 1
ATOM 1606 C CA . SER A 1 203 ? 1.984 3.196 -1.523 1.00 91.75 203 SER A CA 1
ATOM 1607 C C . SER A 1 203 ? 1.567 4.473 -2.256 1.00 91.75 203 SER A C 1
ATOM 1609 O O . SER A 1 203 ? 2.326 5.431 -2.286 1.00 91.75 203 SER A O 1
ATOM 1611 N N . LEU A 1 204 ? 0.375 4.485 -2.868 1.00 90.19 204 LEU A N 1
ATOM 1612 C CA . LEU A 1 204 ? -0.133 5.571 -3.723 1.00 90.19 204 LEU A CA 1
ATOM 1613 C C . LEU A 1 204 ? 0.738 5.825 -4.964 1.00 90.19 204 LEU A C 1
ATOM 1615 O O . LEU A 1 204 ? 0.612 6.860 -5.609 1.00 90.19 204 LEU A O 1
ATOM 1619 N N . GLU A 1 205 ? 1.563 4.847 -5.334 1.00 92.56 205 GLU A N 1
ATOM 1620 C CA . GLU A 1 205 ? 2.442 4.925 -6.493 1.00 92.56 205 GLU A CA 1
ATOM 1621 C C . GLU A 1 205 ? 1.682 4.836 -7.833 1.00 92.56 205 GLU A C 1
ATOM 1623 O O . GLU A 1 205 ? 0.448 4.752 -7.866 1.00 92.56 205 GLU A O 1
ATOM 1628 N N . HIS A 1 206 ? 2.421 4.859 -8.948 1.00 95.69 206 HIS A N 1
ATOM 1629 C CA . HIS A 1 206 ? 1.885 4.751 -10.310 1.00 95.69 206 HIS A CA 1
ATOM 1630 C C . HIS A 1 206 ? 0.931 3.545 -10.479 1.00 95.69 206 HIS A C 1
ATOM 1632 O O . HIS A 1 206 ? 1.182 2.502 -9.864 1.00 95.69 206 HIS A O 1
ATOM 1638 N N . PRO A 1 207 ? -0.103 3.610 -11.349 1.00 96.31 207 PRO A N 1
ATOM 1639 C CA . PRO A 1 207 ? -1.008 2.487 -11.626 1.00 96.31 207 PRO A CA 1
ATOM 1640 C C . PRO A 1 207 ? -0.319 1.136 -11.865 1.00 96.31 207 PRO A C 1
ATOM 1642 O O . PRO A 1 207 ? -0.747 0.132 -11.305 1.00 96.31 207 PRO A O 1
ATOM 1645 N N . LEU A 1 208 ? 0.809 1.115 -12.583 1.00 97.25 208 LEU A N 1
ATOM 1646 C CA . LEU A 1 208 ? 1.641 -0.088 -12.752 1.00 97.25 208 LEU A CA 1
ATOM 1647 C C . LEU A 1 208 ? 2.106 -0.699 -11.410 1.00 97.25 208 LEU A C 1
ATOM 1649 O O . LEU A 1 208 ? 2.040 -1.910 -11.215 1.00 97.25 208 LEU A O 1
ATOM 1653 N N . GLY A 1 209 ? 2.553 0.125 -10.457 1.00 97.00 209 GLY A N 1
ATOM 1654 C CA . GLY A 1 209 ? 2.938 -0.333 -9.117 1.00 97.00 209 GLY A CA 1
ATOM 1655 C C . GLY A 1 209 ? 1.742 -0.825 -8.294 1.00 97.00 209 GLY A C 1
ATOM 1656 O O . GLY A 1 209 ? 1.845 -1.821 -7.579 1.00 97.00 209 GLY A O 1
ATOM 1657 N N . ARG A 1 210 ? 0.571 -0.201 -8.468 1.00 96.81 210 ARG A N 1
ATOM 1658 C CA . ARG A 1 210 ? -0.686 -0.669 -7.859 1.00 96.81 210 ARG A CA 1
ATOM 1659 C C . ARG A 1 210 ? -1.139 -2.009 -8.444 1.00 96.81 210 ARG A C 1
ATOM 1661 O O . ARG A 1 210 ? -1.593 -2.875 -7.700 1.00 96.81 210 ARG A O 1
ATOM 1668 N N . ALA A 1 211 ? -0.967 -2.212 -9.750 1.00 97.81 211 ALA A N 1
ATOM 1669 C CA . ALA A 1 211 ? -1.201 -3.498 -10.396 1.00 97.81 211 ALA A CA 1
ATOM 1670 C C . ALA A 1 211 ? -0.239 -4.562 -9.855 1.00 97.81 211 ALA A C 1
ATOM 1672 O O . ALA A 1 211 ? -0.675 -5.660 -9.523 1.00 97.81 211 ALA A O 1
ATOM 1673 N N . PHE A 1 212 ? 1.038 -4.233 -9.646 1.00 98.25 212 PHE A N 1
ATOM 1674 C CA . PHE A 1 212 ? 1.963 -5.151 -8.980 1.00 98.25 212 PHE A CA 1
ATOM 1675 C C . PHE A 1 212 ? 1.481 -5.555 -7.578 1.00 98.25 212 PHE A C 1
ATOM 1677 O O . PHE A 1 212 ? 1.502 -6.740 -7.243 1.00 98.25 212 PHE A O 1
ATOM 1684 N N . ALA A 1 213 ? 0.965 -4.608 -6.787 1.00 98.06 213 ALA A N 1
ATOM 1685 C CA . ALA A 1 213 ? 0.385 -4.924 -5.485 1.00 98.06 213 ALA A CA 1
ATOM 1686 C C . ALA A 1 213 ? -0.835 -5.859 -5.592 1.00 98.06 213 ALA A C 1
ATOM 1688 O O . ALA A 1 213 ? -0.943 -6.827 -4.837 1.00 98.06 213 ALA A O 1
ATOM 1689 N N . ALA A 1 214 ? -1.713 -5.623 -6.569 1.00 97.75 214 ALA A N 1
ATOM 1690 C CA . ALA A 1 214 ? -2.861 -6.483 -6.850 1.00 97.75 214 ALA A CA 1
ATOM 1691 C C . ALA A 1 214 ? -2.448 -7.900 -7.276 1.00 97.75 214 ALA A C 1
ATOM 1693 O O . ALA A 1 214 ? -3.032 -8.886 -6.822 1.00 97.75 214 ALA A O 1
ATOM 1694 N N . TYR A 1 215 ? -1.428 -8.011 -8.127 1.00 98.06 215 TYR A N 1
ATOM 1695 C CA . TYR A 1 215 ? -0.894 -9.295 -8.565 1.00 98.06 215 TYR A CA 1
ATOM 1696 C C . TYR A 1 215 ? -0.282 -10.080 -7.403 1.00 98.06 215 TYR A C 1
ATOM 1698 O O . TYR A 1 215 ? -0.561 -11.267 -7.249 1.00 98.06 215 TYR A O 1
ATOM 1706 N N . GLU A 1 216 ? 0.519 -9.429 -6.559 1.00 98.19 216 GLU A N 1
ATOM 1707 C CA . GLU A 1 216 ? 1.104 -10.082 -5.388 1.00 98.19 216 GLU A CA 1
ATOM 1708 C C . GLU A 1 216 ? 0.000 -10.522 -4.405 1.00 98.19 216 GLU A C 1
ATOM 1710 O O . GLU A 1 216 ? 0.034 -11.658 -3.940 1.00 98.19 216 GLU A O 1
ATOM 1715 N N . ALA A 1 217 ? -1.051 -9.723 -4.177 1.00 97.50 217 ALA A N 1
ATOM 1716 C CA . ALA A 1 217 ? -2.203 -10.172 -3.385 1.00 97.50 217 ALA A CA 1
ATOM 1717 C C . ALA A 1 217 ? -2.845 -11.452 -3.959 1.00 97.50 217 ALA A C 1
ATOM 1719 O O . ALA A 1 217 ? -3.056 -12.418 -3.226 1.00 97.50 217 ALA A O 1
ATOM 1720 N N . LEU A 1 218 ? -3.090 -11.500 -5.277 1.00 97.06 218 LEU A N 1
ATOM 1721 C CA . LEU A 1 218 ? -3.628 -12.689 -5.952 1.00 97.06 218 LEU A CA 1
ATOM 1722 C C . LEU A 1 218 ? -2.711 -13.907 -5.816 1.00 97.06 218 LEU A C 1
ATOM 1724 O O . LEU A 1 218 ? -3.178 -15.005 -5.515 1.00 97.06 218 LEU A O 1
ATOM 1728 N N . LYS A 1 219 ? -1.411 -13.719 -6.053 1.00 96.50 219 LYS A N 1
ATOM 1729 C CA . LYS A 1 219 ? -0.400 -14.780 -6.021 1.00 96.50 219 LYS A CA 1
ATOM 1730 C C . LYS A 1 219 ? -0.312 -15.450 -4.651 1.00 96.50 219 LYS A C 1
ATOM 1732 O O . LYS A 1 219 ? -0.098 -16.657 -4.587 1.00 96.50 219 LYS A O 1
ATOM 1737 N N . TYR A 1 220 ? -0.494 -14.681 -3.581 1.00 96.38 220 TYR A N 1
ATOM 1738 C CA . TYR A 1 220 ? -0.459 -15.176 -2.204 1.00 96.38 220 TYR A CA 1
ATOM 1739 C C . TYR A 1 220 ? -1.854 -15.471 -1.624 1.00 96.38 220 TYR A C 1
ATOM 1741 O O . TYR A 1 220 ? -1.961 -15.829 -0.455 1.00 96.38 220 TYR A O 1
ATOM 1749 N N . GLY A 1 221 ? -2.924 -15.346 -2.420 1.00 95.50 221 GLY A N 1
ATOM 1750 C CA . GLY A 1 221 ? -4.293 -15.629 -1.979 1.00 95.50 221 GLY A CA 1
ATOM 1751 C C . GLY A 1 221 ? -4.823 -14.671 -0.907 1.00 95.50 221 GLY A C 1
ATOM 1752 O O . GLY A 1 221 ? -5.726 -15.037 -0.158 1.00 95.50 221 GLY A O 1
ATOM 1753 N N . ILE A 1 222 ? -4.276 -13.456 -0.813 1.00 96.62 222 ILE A N 1
ATOM 1754 C CA . ILE A 1 222 ? -4.697 -12.454 0.171 1.00 96.62 222 ILE A CA 1
ATOM 1755 C C . ILE A 1 222 ? -5.960 -11.757 -0.327 1.00 96.62 222 ILE A C 1
ATOM 1757 O O . ILE A 1 222 ? -5.992 -11.205 -1.427 1.00 96.62 222 ILE A O 1
ATOM 1761 N N . THR A 1 223 ? -7.003 -11.767 0.503 1.00 95.06 223 THR A N 1
ATOM 1762 C CA . THR A 1 223 ? -8.316 -11.213 0.151 1.00 95.06 223 THR A CA 1
ATOM 1763 C C . THR A 1 223 ? -8.609 -9.852 0.775 1.00 95.06 223 THR A C 1
ATOM 1765 O O . THR A 1 223 ? -9.487 -9.153 0.278 1.00 95.06 223 THR A O 1
ATOM 1768 N N . ASP A 1 224 ? -7.911 -9.472 1.848 1.00 95.94 224 ASP A N 1
ATOM 1769 C CA . ASP A 1 224 ? -8.050 -8.149 2.463 1.00 95.94 224 ASP A CA 1
ATOM 1770 C C . ASP A 1 224 ? -7.072 -7.184 1.793 1.00 95.94 224 ASP A C 1
ATOM 1772 O O . ASP A 1 224 ? -5.851 -7.316 1.922 1.00 95.94 224 ASP A O 1
ATOM 1776 N N . VAL A 1 225 ? -7.614 -6.266 0.992 1.00 96.69 225 VAL A N 1
ATOM 1777 C CA . VAL A 1 225 ? -6.812 -5.404 0.125 1.00 96.69 225 VAL A CA 1
ATOM 1778 C C . VAL A 1 225 ? -7.290 -3.955 0.151 1.00 96.69 225 VAL A C 1
ATOM 1780 O O . VAL A 1 225 ? -8.487 -3.670 0.129 1.00 96.69 225 VAL A O 1
ATOM 1783 N N . GLY A 1 226 ? -6.327 -3.035 0.151 1.00 95.38 226 GLY A N 1
ATOM 1784 C CA . GLY A 1 226 ? -6.514 -1.594 -0.012 1.00 95.38 226 GLY A CA 1
ATOM 1785 C C . GLY A 1 226 ? -5.944 -1.120 -1.339 1.00 95.38 226 GLY A C 1
ATOM 1786 O O . GLY A 1 226 ? -4.859 -0.541 -1.381 1.00 95.38 226 GLY A O 1
ATOM 1787 N N . LEU A 1 227 ? -6.671 -1.405 -2.416 1.00 93.19 227 LEU A N 1
ATOM 1788 C CA . LEU A 1 227 ? -6.312 -1.134 -3.811 1.00 93.19 227 LEU A CA 1
ATOM 1789 C C . LEU A 1 227 ? -7.321 -0.175 -4.472 1.00 93.19 227 LEU A C 1
ATOM 1791 O O . LEU A 1 227 ? -7.589 -0.264 -5.670 1.00 93.19 227 LEU A O 1
ATOM 1795 N N . SER A 1 228 ? -7.930 0.714 -3.684 1.00 88.56 228 SER A N 1
ATOM 1796 C CA . SER A 1 228 ? -8.950 1.660 -4.143 1.00 88.56 228 SER A CA 1
ATOM 1797 C C . SER A 1 228 ? -8.458 2.509 -5.316 1.00 88.56 228 SER A C 1
ATOM 1799 O O . SER A 1 228 ? -7.331 3.004 -5.304 1.00 88.56 228 SER A O 1
ATOM 1801 N N . GLY A 1 229 ? -9.319 2.712 -6.315 1.00 84.31 229 GLY A N 1
ATOM 1802 C CA . GLY A 1 229 ? -8.985 3.496 -7.507 1.00 84.31 229 GLY A CA 1
ATOM 1803 C C . GLY A 1 229 ? -8.053 2.785 -8.495 1.00 84.31 229 GLY A C 1
ATOM 1804 O O . GLY A 1 229 ? -7.607 3.408 -9.456 1.00 84.31 229 GLY A O 1
ATOM 1805 N N . LEU A 1 230 ? -7.742 1.499 -8.293 1.00 90.00 230 LEU A N 1
ATOM 1806 C CA . LEU A 1 230 ? -7.041 0.700 -9.295 1.00 90.00 230 LEU A CA 1
ATOM 1807 C C . LEU A 1 230 ? -7.966 0.401 -10.479 1.00 90.00 230 LEU A C 1
ATOM 1809 O O . LEU A 1 230 ? -8.957 -0.314 -10.338 1.00 90.00 230 LEU A O 1
ATOM 1813 N N . THR A 1 231 ? -7.577 0.884 -11.654 1.00 90.38 231 THR A N 1
ATOM 1814 C CA . THR A 1 231 ? -8.105 0.416 -12.937 1.00 90.38 231 THR A CA 1
ATOM 1815 C C . THR A 1 231 ? -7.018 -0.412 -13.607 1.00 90.38 231 THR A C 1
ATOM 1817 O O . THR A 1 231 ? -5.901 0.069 -13.786 1.00 90.38 231 THR A O 1
ATOM 1820 N N . LEU A 1 232 ? -7.317 -1.676 -13.909 1.00 94.00 232 LEU A N 1
ATOM 1821 C CA . LEU A 1 232 ? -6.405 -2.534 -14.659 1.00 94.00 232 LEU A CA 1
ATOM 1822 C C . LEU A 1 232 ? -6.595 -2.289 -16.152 1.00 94.00 232 LEU A C 1
ATOM 1824 O O . LEU A 1 232 ? -7.704 -2.436 -16.664 1.00 94.00 232 LEU A O 1
ATOM 1828 N N . GLU A 1 233 ? -5.504 -1.989 -16.844 1.00 94.31 233 GLU A N 1
ATOM 1829 C CA . GLU A 1 233 ? -5.480 -1.946 -18.301 1.00 94.31 233 GLU A CA 1
ATOM 1830 C C . GLU A 1 233 ? -5.097 -3.326 -18.862 1.00 94.31 233 GLU A C 1
ATOM 1832 O O . GLU A 1 233 ? -4.226 -4.004 -18.299 1.00 94.31 233 GLU A O 1
ATOM 1837 N N . PRO A 1 234 ? -5.743 -3.780 -19.949 1.00 94.38 234 PRO A N 1
ATOM 1838 C CA . PRO A 1 234 ? -5.353 -5.009 -20.627 1.00 94.38 234 PRO A CA 1
ATOM 1839 C C . PRO A 1 234 ? -3.963 -4.872 -21.271 1.00 94.38 234 PRO A C 1
ATOM 1841 O O . PRO A 1 234 ? -3.423 -3.776 -21.408 1.00 94.38 234 PRO A O 1
ATOM 1844 N N . GLY A 1 235 ? -3.375 -6.002 -21.665 1.00 96.06 235 GLY A N 1
ATOM 1845 C CA . GLY A 1 235 ? -2.061 -6.041 -22.306 1.00 96.06 235 GLY A CA 1
ATOM 1846 C C . GLY A 1 235 ? -1.299 -7.307 -21.949 1.00 96.06 235 GLY A C 1
ATOM 1847 O O . GLY A 1 235 ? -1.894 -8.369 -21.774 1.00 96.06 235 GLY A O 1
ATOM 1848 N N . THR A 1 236 ? 0.008 -7.183 -21.790 1.00 98.12 236 THR A N 1
ATOM 1849 C CA . THR A 1 236 ? 0.934 -8.245 -21.395 1.00 98.12 236 THR A CA 1
ATOM 1850 C C . THR A 1 236 ? 1.600 -7.893 -20.065 1.00 98.12 236 THR A C 1
ATOM 1852 O O . THR A 1 236 ? 1.583 -6.745 -19.624 1.00 98.12 236 THR A O 1
ATOM 1855 N N . GLY A 1 237 ? 2.132 -8.885 -19.349 1.00 98.56 237 GLY A N 1
ATOM 1856 C CA . GLY A 1 237 ? 2.658 -8.662 -18.003 1.00 98.56 237 GLY A CA 1
ATOM 1857 C C . GLY A 1 237 ? 1.581 -8.147 -17.047 1.00 98.56 237 GLY A C 1
ATOM 1858 O O . GLY A 1 237 ? 0.497 -8.730 -16.931 1.00 98.56 237 GLY A O 1
ATOM 1859 N N . LEU A 1 238 ? 1.869 -7.037 -16.374 1.00 98.31 238 LEU A N 1
ATOM 1860 C CA . LEU A 1 238 ? 0.937 -6.309 -15.511 1.00 98.31 238 LEU A CA 1
ATOM 1861 C C . LEU A 1 238 ? -0.100 -5.475 -16.291 1.00 98.31 238 LEU A C 1
ATOM 1863 O O . LEU A 1 238 ? -0.979 -4.886 -15.663 1.00 98.31 238 LEU A O 1
ATOM 1867 N N . GLY A 1 239 ? -0.036 -5.455 -17.627 1.00 97.94 239 GLY A N 1
ATOM 1868 C CA . GLY A 1 239 ? -0.892 -4.662 -18.510 1.00 97.94 239 GLY A CA 1
ATOM 1869 C C . GLY A 1 239 ? -0.260 -3.324 -18.893 1.00 97.94 239 GLY A C 1
ATOM 1870 O O . GLY A 1 239 ? 0.964 -3.180 -18.877 1.00 97.94 239 GLY A O 1
ATOM 1871 N N . PHE A 1 240 ? -1.108 -2.334 -19.183 1.00 97.81 240 PHE A N 1
ATOM 1872 C CA . PHE A 1 240 ? -0.711 -0.959 -19.528 1.00 97.81 240 PHE A CA 1
ATOM 1873 C C . PHE A 1 240 ? 0.111 -0.841 -20.821 1.00 97.81 240 PHE A C 1
ATOM 1875 O O . PHE A 1 240 ? 0.868 0.111 -20.970 1.00 97.81 240 PHE A O 1
ATOM 1882 N N . ASP A 1 241 ? -0.004 -1.786 -21.757 1.00 97.75 241 ASP A N 1
ATOM 1883 C CA . ASP A 1 241 ? 0.829 -1.814 -22.971 1.00 97.75 241 ASP A CA 1
ATOM 1884 C C . ASP A 1 241 ? 0.684 -0.524 -23.794 1.00 97.75 241 ASP A C 1
ATOM 1886 O O . ASP A 1 241 ? 1.684 0.078 -24.188 1.00 97.75 241 ASP A O 1
ATOM 1890 N N . GLU A 1 242 ? -0.554 -0.059 -23.990 1.00 97.31 242 GLU A N 1
ATOM 1891 C CA . GLU A 1 242 ? -0.837 1.198 -24.686 1.00 97.31 242 GLU A CA 1
ATOM 1892 C C . GLU A 1 242 ? -0.243 2.391 -23.928 1.00 97.31 242 GLU A C 1
ATOM 1894 O O . GLU A 1 242 ? 0.570 3.125 -24.491 1.00 97.31 242 GLU A O 1
ATOM 1899 N N . THR A 1 243 ? -0.561 2.533 -22.638 1.00 96.44 243 THR A N 1
ATOM 1900 C CA . THR A 1 243 ? -0.049 3.619 -21.792 1.00 96.44 243 THR A CA 1
ATOM 1901 C C . THR A 1 243 ? 1.480 3.662 -21.779 1.00 96.44 243 THR A C 1
ATOM 1903 O O . THR A 1 243 ? 2.065 4.719 -21.992 1.00 96.44 243 THR A O 1
ATOM 1906 N N . 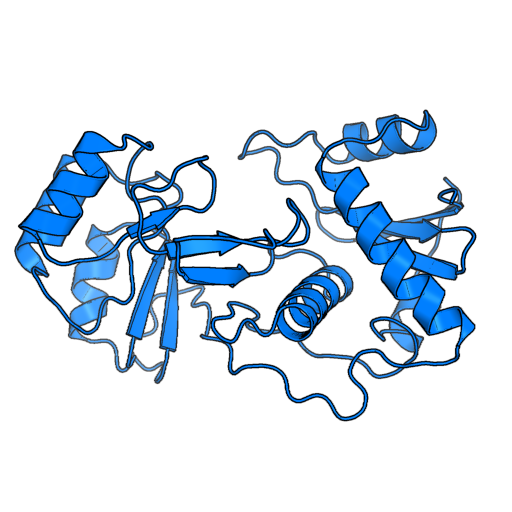LEU A 1 244 ? 2.150 2.520 -21.596 1.00 97.69 244 LEU A N 1
ATOM 1907 C CA . LEU A 1 244 ? 3.613 2.426 -21.560 1.00 97.69 244 LEU A CA 1
ATOM 1908 C C . LEU A 1 244 ? 4.258 2.779 -22.909 1.00 97.69 244 LEU A C 1
ATOM 1910 O O . LEU A 1 244 ? 5.349 3.356 -22.921 1.00 97.69 244 LEU A O 1
ATOM 1914 N N . SER A 1 245 ? 3.593 2.469 -24.029 1.00 96.75 245 SER A N 1
ATOM 1915 C CA . SER A 1 245 ? 4.075 2.795 -25.381 1.00 96.75 245 SER A CA 1
ATOM 1916 C C . SER A 1 245 ? 4.028 4.291 -25.708 1.00 96.75 245 SER A C 1
ATOM 1918 O O . SER A 1 245 ? 4.784 4.757 -26.558 1.00 96.75 245 SER A O 1
ATOM 1920 N N . GLN A 1 246 ? 3.169 5.046 -25.019 1.00 97.00 246 GLN A N 1
ATOM 1921 C CA . GLN A 1 246 ? 2.980 6.484 -25.229 1.00 97.00 246 GLN A CA 1
ATOM 1922 C C . GLN A 1 246 ? 3.904 7.349 -24.356 1.00 97.00 246 GLN A C 1
ATOM 1924 O O . GLN A 1 246 ? 3.951 8.567 -24.526 1.00 97.00 246 GLN A O 1
ATOM 1929 N N . LEU A 1 247 ? 4.641 6.746 -23.418 1.00 97.25 247 LEU A N 1
ATOM 1930 C CA . LEU A 1 247 ? 5.539 7.477 -22.527 1.00 97.25 247 LEU A CA 1
ATOM 1931 C C . LEU A 1 247 ? 6.833 7.907 -23.223 1.00 97.25 247 LEU A C 1
ATOM 1933 O O . LEU A 1 247 ? 7.420 7.181 -24.026 1.00 97.25 247 LEU A O 1
ATOM 1937 N N . THR A 1 248 ? 7.341 9.069 -22.816 1.00 97.81 248 THR A N 1
ATOM 1938 C CA . THR A 1 248 ? 8.677 9.530 -23.199 1.00 97.81 248 THR A CA 1
ATOM 1939 C C . THR A 1 248 ? 9.728 8.866 -22.315 1.00 97.81 248 THR A C 1
ATOM 1941 O O . THR A 1 248 ? 9.928 9.252 -21.163 1.00 97.81 248 THR A O 1
ATOM 1944 N N . TRP A 1 249 ? 10.425 7.879 -22.872 1.00 98.19 249 TRP A N 1
ATOM 1945 C CA . TRP A 1 249 ? 11.511 7.168 -22.203 1.00 98.19 249 TRP A CA 1
ATOM 1946 C C . TRP A 1 249 ? 12.854 7.867 -22.433 1.00 98.19 249 TRP A C 1
ATOM 1948 O O . TRP A 1 249 ? 13.283 8.054 -23.573 1.00 98.19 249 TRP A O 1
ATOM 1958 N N . ARG A 1 250 ? 13.552 8.220 -21.350 1.00 97.56 250 ARG A N 1
ATOM 1959 C CA . ARG A 1 250 ? 14.937 8.711 -21.396 1.00 97.56 250 ARG A CA 1
ATOM 1960 C C . ARG A 1 250 ? 15.911 7.590 -21.027 1.00 97.56 250 ARG A C 1
ATOM 1962 O O . ARG A 1 250 ? 15.670 6.910 -20.027 1.00 97.56 250 ARG A O 1
ATOM 1969 N N . PRO A 1 251 ? 17.012 7.400 -21.771 1.00 96.38 251 PRO A N 1
ATOM 1970 C CA . PRO A 1 251 ? 18.043 6.436 -21.398 1.00 96.38 251 PRO A CA 1
ATOM 1971 C C . PRO A 1 251 ? 18.564 6.683 -19.976 1.00 96.38 251 PRO A C 1
ATOM 1973 O O . PRO A 1 251 ? 18.677 7.838 -19.543 1.00 96.38 251 PRO A O 1
ATOM 1976 N N . LEU A 1 252 ? 18.855 5.600 -19.248 1.00 88.62 252 LEU A N 1
ATOM 1977 C CA . LEU A 1 252 ? 19.439 5.683 -17.907 1.00 88.62 252 LEU A CA 1
ATOM 1978 C C . LEU A 1 252 ? 20.925 6.070 -17.935 1.00 88.62 252 LEU A C 1
ATOM 1980 O O . LEU A 1 252 ? 21.687 5.478 -18.724 1.00 88.62 252 LEU A O 1
#

Mean predicted aligned error: 3.35 Å

pLDDT: mean 95.56, std 3.18, range [83.12, 98.88]